Protein AF-A0A814R4M8-F1 (afdb_monomer)

Structure (mmCIF, N/CA/C/O backbone):
data_AF-A0A814R4M8-F1
#
_entry.id   AF-A0A814R4M8-F1
#
loop_
_atom_site.group_PDB
_atom_site.id
_atom_site.type_symbol
_atom_site.label_atom_id
_atom_site.label_alt_id
_atom_site.label_comp_id
_atom_site.label_asym_id
_atom_site.label_entity_id
_atom_site.label_seq_id
_atom_site.pdbx_PDB_ins_code
_atom_site.Cartn_x
_atom_site.Cartn_y
_atom_site.Cartn_z
_atom_site.occupancy
_atom_site.B_iso_or_equiv
_atom_site.auth_seq_id
_atom_site.auth_comp_id
_atom_site.auth_asym_id
_atom_site.auth_atom_id
_atom_site.pdbx_PDB_model_num
ATOM 1 N N . MET A 1 1 ? -18.278 -0.819 24.560 1.00 49.69 1 MET A N 1
ATOM 2 C CA . MET A 1 1 ? -16.876 -0.600 24.983 1.00 49.69 1 MET A CA 1
ATOM 3 C C . MET A 1 1 ? -16.336 0.540 24.141 1.00 49.69 1 MET A C 1
ATOM 5 O O . MET A 1 1 ? -16.714 0.613 22.979 1.00 49.69 1 MET A O 1
ATOM 9 N N . SER A 1 2 ? -15.593 1.473 24.733 1.00 59.78 2 SER A N 1
ATOM 10 C CA . SER A 1 2 ? -15.201 2.720 24.061 1.00 59.78 2 SER A CA 1
ATOM 11 C C . SER A 1 2 ? -14.031 2.496 23.098 1.00 59.78 2 SER A C 1
ATOM 13 O O . SER A 1 2 ? -13.205 1.615 23.324 1.00 59.78 2 SER A O 1
ATOM 15 N N . ASN A 1 3 ? -13.910 3.314 22.051 1.00 65.69 3 ASN A N 1
ATOM 16 C CA . ASN A 1 3 ? -12.783 3.220 21.109 1.00 65.69 3 ASN A CA 1
ATOM 17 C C . ASN A 1 3 ? -11.445 3.646 21.743 1.00 65.69 3 ASN A C 1
ATOM 19 O O . ASN A 1 3 ? -10.381 3.421 21.164 1.00 65.69 3 ASN A O 1
ATOM 23 N N . ASN A 1 4 ? -11.484 4.227 22.949 1.00 64.25 4 ASN A N 1
ATOM 24 C CA . ASN A 1 4 ? -10.302 4.657 23.694 1.00 64.25 4 ASN A CA 1
ATOM 25 C C . ASN A 1 4 ? -9.419 3.486 24.149 1.00 64.25 4 ASN A C 1
ATOM 27 O O . ASN A 1 4 ? -8.240 3.704 24.407 1.00 64.25 4 ASN A O 1
ATOM 31 N N . ASP A 1 5 ? -9.937 2.254 24.157 1.00 75.94 5 ASP A N 1
ATOM 32 C CA . ASP A 1 5 ? -9.200 1.070 24.619 1.00 75.94 5 ASP A CA 1
ATOM 33 C C . ASP A 1 5 ? -8.280 0.449 23.543 1.00 75.94 5 ASP A C 1
ATOM 35 O O . ASP A 1 5 ? -7.563 -0.515 23.812 1.00 75.94 5 ASP A O 1
ATOM 39 N N . ILE A 1 6 ? -8.284 0.969 22.307 1.00 84.75 6 ILE A N 1
ATOM 40 C CA . ILE A 1 6 ? -7.413 0.482 21.223 1.00 84.75 6 ILE A CA 1
ATOM 41 C C . ILE A 1 6 ? -6.055 1.179 21.297 1.00 84.75 6 ILE A C 1
ATOM 43 O O . ILE A 1 6 ? -5.971 2.392 21.084 1.00 84.75 6 ILE A O 1
ATOM 47 N N . SER A 1 7 ? -4.989 0.412 21.519 1.00 91.62 7 SER A N 1
ATOM 48 C CA . SER A 1 7 ? -3.613 0.901 21.393 1.00 91.62 7 SER A CA 1
ATOM 49 C C . SER A 1 7 ? -3.109 0.742 19.959 1.00 91.62 7 SER A C 1
ATOM 51 O O . SER A 1 7 ? -3.266 -0.325 19.366 1.00 91.62 7 SER A O 1
ATOM 53 N N . ALA A 1 8 ? -2.445 1.773 19.427 1.00 92.50 8 ALA A N 1
ATOM 54 C CA . ALA A 1 8 ? -1.818 1.733 18.105 1.00 92.50 8 ALA A CA 1
ATOM 55 C C . ALA A 1 8 ? -0.804 0.582 17.978 1.00 92.50 8 ALA A C 1
ATOM 57 O O . ALA A 1 8 ? -0.726 -0.069 16.943 1.00 92.50 8 ALA A O 1
ATOM 58 N N . THR A 1 9 ? -0.065 0.290 19.050 1.00 94.50 9 THR A N 1
ATOM 59 C CA . THR A 1 9 ? 1.002 -0.720 19.046 1.00 94.50 9 THR A CA 1
ATOM 60 C C . THR A 1 9 ? 0.490 -2.160 19.086 1.00 94.50 9 THR A C 1
ATOM 62 O O . THR A 1 9 ? 1.203 -3.064 18.657 1.00 94.50 9 THR A O 1
ATOM 65 N N . THR A 1 10 ? -0.735 -2.400 19.574 1.00 95.38 10 THR A N 1
ATOM 66 C CA . THR A 1 10 ? -1.314 -3.754 19.688 1.00 95.38 10 THR A CA 1
ATOM 67 C C . THR A 1 10 ? -2.404 -4.046 18.660 1.00 95.38 10 THR A C 1
ATOM 69 O O . THR A 1 10 ? -2.687 -5.221 18.410 1.00 95.38 10 THR A O 1
ATOM 72 N N . LEU A 1 11 ? -2.992 -3.013 18.047 1.00 96.75 11 LEU A N 1
ATOM 73 C CA . LEU A 1 11 ? -3.946 -3.141 16.945 1.00 96.75 11 LEU A CA 1
ATOM 74 C C . LEU A 1 11 ? -3.328 -4.002 15.829 1.00 96.75 11 LEU A C 1
ATOM 76 O O . LEU A 1 11 ? -2.254 -3.649 15.344 1.00 96.75 11 LEU A O 1
ATOM 80 N N . PRO A 1 12 ? -3.947 -5.124 15.419 1.00 97.88 12 PRO A N 1
ATOM 81 C CA . PRO A 1 12 ? -3.470 -5.868 14.262 1.00 97.88 12 PRO A CA 1
ATOM 82 C C . PRO A 1 12 ? -3.578 -4.992 13.014 1.00 97.88 12 PRO A C 1
ATOM 84 O O . PRO A 1 12 ? -4.628 -4.410 12.751 1.00 97.88 12 PRO A O 1
ATOM 87 N N . ILE A 1 13 ? -2.492 -4.901 12.249 1.00 98.69 13 ILE A N 1
ATOM 88 C CA . ILE A 1 13 ? -2.412 -4.067 11.047 1.00 98.69 13 ILE A CA 1
ATOM 89 C C . ILE A 1 13 ? -2.089 -4.941 9.840 1.00 98.69 13 ILE A C 1
ATOM 91 O O . ILE A 1 13 ? -1.132 -5.721 9.852 1.00 98.69 13 ILE A O 1
ATOM 95 N N . VAL A 1 14 ? -2.872 -4.772 8.777 1.00 98.81 14 VAL A N 1
ATOM 96 C CA . VAL A 1 14 ? -2.455 -5.112 7.422 1.00 98.81 14 VAL A CA 1
ATOM 97 C C . VAL A 1 14 ? -2.063 -3.826 6.719 1.00 98.81 14 VAL A C 1
ATOM 99 O O . VAL A 1 14 ? -2.922 -3.016 6.379 1.00 98.81 14 VAL A O 1
ATOM 102 N N . ASP A 1 15 ? -0.770 -3.643 6.472 1.00 98.81 15 ASP A N 1
ATOM 103 C CA . ASP A 1 15 ? -0.320 -2.522 5.654 1.00 98.81 15 ASP A CA 1
ATOM 104 C C . ASP A 1 15 ? -0.647 -2.808 4.186 1.00 98.81 15 ASP A C 1
ATOM 106 O O . ASP A 1 15 ? 0.018 -3.612 3.523 1.00 98.81 15 ASP A O 1
ATOM 110 N N . ALA A 1 16 ? -1.712 -2.181 3.685 1.00 98.81 16 ALA A N 1
ATOM 111 C CA . ALA A 1 16 ? -2.228 -2.460 2.356 1.00 98.81 16 ALA A CA 1
ATOM 112 C C . ALA A 1 16 ? -1.368 -1.863 1.231 1.00 98.81 16 ALA A C 1
ATOM 114 O O . ALA A 1 16 ? -1.703 -2.066 0.059 1.00 98.81 16 ALA A O 1
ATOM 115 N N . HIS A 1 17 ? -0.291 -1.127 1.531 1.00 98.88 17 HIS A N 1
ATOM 116 C CA . HIS A 1 17 ? 0.619 -0.612 0.509 1.00 98.88 17 HIS A CA 1
ATOM 117 C C . HIS A 1 17 ? 1.978 -0.230 1.086 1.00 98.88 17 HIS A C 1
ATOM 119 O O . HIS A 1 17 ? 2.114 0.785 1.762 1.00 98.88 17 HIS A O 1
ATOM 125 N N . HIS A 1 18 ? 3.005 -0.954 0.668 1.00 98.81 18 HIS A N 1
ATOM 126 C CA . HIS A 1 18 ? 4.396 -0.519 0.753 1.00 98.81 18 HIS A CA 1
ATOM 127 C C . HIS A 1 18 ? 5.153 -0.946 -0.508 1.00 98.81 18 HIS A C 1
ATOM 129 O O . HIS A 1 18 ? 4.626 -1.652 -1.372 1.00 98.81 18 HIS A O 1
ATOM 135 N N . HIS A 1 19 ? 6.391 -0.496 -0.612 1.00 98.50 19 HIS A N 1
ATOM 136 C CA . HIS A 1 19 ? 7.323 -0.782 -1.681 1.00 98.50 19 HIS A CA 1
ATOM 137 C C . HIS A 1 19 ? 8.577 -1.418 -1.088 1.00 98.50 19 HIS A C 1
ATOM 139 O O . HIS A 1 19 ? 9.043 -1.029 -0.024 1.00 98.50 19 HIS A O 1
ATOM 145 N N . LEU A 1 20 ? 9.134 -2.379 -1.814 1.00 98.50 20 LEU A N 1
ATOM 146 C CA . LEU A 1 20 ? 10.443 -2.968 -1.564 1.00 98.50 20 LEU A CA 1
ATOM 147 C C . LEU A 1 20 ? 11.209 -2.894 -2.881 1.00 98.50 20 LEU A C 1
ATOM 149 O O . LEU A 1 20 ? 10.604 -3.028 -3.946 1.00 98.50 20 LEU A O 1
ATOM 153 N N . TRP A 1 21 ? 12.516 -2.698 -2.820 1.00 98.25 21 TRP A N 1
ATOM 154 C CA . TRP A 1 21 ? 13.366 -2.696 -4.006 1.00 98.25 21 TRP A CA 1
ATOM 155 C C . TRP A 1 21 ? 14.792 -3.065 -3.634 1.00 98.25 21 TRP A C 1
ATOM 157 O O . TRP A 1 21 ? 15.252 -2.810 -2.520 1.00 98.25 21 TRP A O 1
ATOM 167 N N . ASP A 1 22 ? 15.511 -3.619 -4.601 1.00 97.75 22 ASP A N 1
ATOM 168 C CA . ASP A 1 22 ? 16.898 -4.027 -4.440 1.00 97.75 22 ASP A CA 1
ATOM 169 C C . ASP A 1 22 ? 17.807 -3.328 -5.442 1.00 97.75 22 ASP A C 1
ATOM 171 O O . ASP A 1 22 ? 17.836 -3.682 -6.615 1.00 97.75 22 ASP A O 1
ATOM 175 N N . LEU A 1 23 ? 18.558 -2.346 -4.947 1.00 96.69 23 LEU A N 1
ATOM 176 C CA . LEU A 1 23 ? 19.576 -1.606 -5.692 1.00 96.69 23 LEU A CA 1
ATOM 177 C C . LEU A 1 23 ? 20.986 -2.174 -5.478 1.00 96.69 23 LEU A C 1
ATOM 179 O O . LEU A 1 23 ? 21.949 -1.635 -6.016 1.00 96.69 23 LEU A O 1
ATOM 183 N N . SER A 1 24 ? 21.124 -3.233 -4.674 1.00 96.31 24 SER A N 1
ATOM 184 C CA . SER A 1 24 ? 22.402 -3.909 -4.446 1.00 96.31 24 SER A CA 1
ATOM 185 C C . SER A 1 24 ? 22.722 -4.913 -5.553 1.00 96.31 24 SER A C 1
ATOM 187 O O . SER A 1 24 ? 23.895 -5.155 -5.838 1.00 96.31 24 SER A O 1
ATOM 189 N N . ASN A 1 25 ? 21.695 -5.456 -6.215 1.00 96.00 25 ASN A N 1
ATOM 190 C CA . ASN A 1 25 ? 21.854 -6.278 -7.406 1.00 96.00 25 ASN A CA 1
ATOM 191 C C . ASN A 1 25 ? 22.035 -5.387 -8.653 1.00 96.00 25 ASN A C 1
ATOM 193 O O . ASN A 1 25 ? 21.107 -4.667 -9.021 1.00 96.00 25 ASN A O 1
ATOM 197 N N . PRO A 1 26 ? 23.185 -5.451 -9.352 1.00 92.56 26 PRO A N 1
ATOM 198 C CA . PRO A 1 26 ? 23.448 -4.608 -10.519 1.00 92.56 26 PRO A CA 1
ATOM 199 C C . PRO A 1 26 ? 22.549 -4.908 -11.727 1.00 92.56 26 PRO A C 1
ATOM 201 O O . PRO A 1 26 ? 22.459 -4.069 -12.620 1.00 92.56 26 PRO A O 1
ATOM 204 N N . ASN A 1 27 ? 21.892 -6.073 -11.763 1.00 92.69 27 ASN A N 1
ATOM 205 C CA . ASN A 1 27 ? 20.940 -6.435 -12.818 1.00 92.69 27 ASN A CA 1
ATOM 206 C C . ASN A 1 27 ? 19.533 -5.886 -12.549 1.00 92.69 27 ASN A C 1
ATOM 208 O O . ASN A 1 27 ? 18.671 -5.927 -13.421 1.00 92.69 27 ASN A O 1
ATOM 212 N N . HIS A 1 28 ? 19.270 -5.400 -11.334 1.00 95.44 28 HIS A N 1
ATOM 213 C CA . HIS A 1 28 ? 17.983 -4.820 -11.006 1.00 95.44 28 HIS A CA 1
ATOM 214 C C . HIS A 1 28 ? 17.941 -3.353 -11.418 1.00 95.44 28 HIS A C 1
ATOM 216 O O . HIS A 1 28 ? 18.748 -2.525 -10.989 1.00 95.44 28 HIS A O 1
ATOM 222 N N . HIS A 1 29 ? 16.943 -3.019 -12.229 1.00 92.44 29 HIS A N 1
ATOM 223 C CA . HIS A 1 29 ? 16.774 -1.684 -12.771 1.00 92.44 29 HIS A CA 1
ATOM 224 C C . HIS A 1 29 ? 15.387 -1.161 -12.435 1.00 92.44 29 HIS A C 1
ATOM 226 O O . HIS A 1 29 ? 14.376 -1.770 -12.757 1.00 92.44 29 HIS A O 1
ATOM 232 N N . TYR A 1 30 ? 15.338 0.007 -11.808 1.00 92.62 30 TYR A N 1
ATOM 233 C CA . TYR A 1 30 ? 14.096 0.690 -11.476 1.00 92.62 30 TYR A CA 1
ATOM 234 C C . TYR A 1 30 ? 14.134 2.053 -12.143 1.00 92.62 30 TYR A C 1
ATOM 236 O O . TYR A 1 30 ? 15.081 2.821 -11.955 1.00 92.62 30 TYR A O 1
ATOM 244 N N . THR A 1 31 ? 13.101 2.370 -12.916 1.00 88.62 31 THR A N 1
ATOM 245 C CA . THR A 1 31 ? 13.021 3.634 -13.664 1.00 88.62 31 THR A CA 1
ATOM 246 C C . THR A 1 31 ? 13.106 4.845 -12.728 1.00 88.62 31 THR A C 1
ATOM 248 O O . THR A 1 31 ? 13.806 5.816 -13.019 1.00 88.62 31 THR A O 1
ATOM 251 N N . PHE A 1 32 ? 12.510 4.731 -11.537 1.00 86.75 32 PHE A N 1
ATOM 252 C CA . PHE A 1 32 ? 12.574 5.743 -10.487 1.00 86.75 32 PHE A CA 1
ATOM 253 C C . PHE A 1 32 ? 13.988 5.991 -9.944 1.00 86.75 32 PHE A C 1
ATOM 255 O O . PHE A 1 32 ? 14.209 7.047 -9.367 1.00 86.75 32 PHE A O 1
ATOM 262 N N . PHE A 1 33 ? 14.953 5.082 -10.139 1.00 90.06 33 PHE A N 1
ATOM 263 C CA . PHE A 1 33 ? 16.331 5.188 -9.634 1.00 90.06 33 PHE A CA 1
ATOM 264 C C . PHE A 1 33 ? 17.393 5.402 -10.717 1.00 90.06 33 PHE A C 1
ATOM 266 O O . PHE A 1 33 ? 18.579 5.481 -10.392 1.00 90.06 33 PHE A O 1
ATOM 273 N N . ARG A 1 34 ? 16.996 5.570 -11.985 1.00 87.06 34 ARG A N 1
ATOM 274 C CA . ARG A 1 34 ? 17.951 5.816 -13.070 1.00 87.06 34 ARG A CA 1
ATOM 275 C C . ARG A 1 34 ? 18.749 7.122 -12.866 1.00 87.06 34 ARG A C 1
ATOM 277 O O . ARG A 1 34 ? 18.250 8.050 -12.210 1.00 87.06 34 ARG A O 1
ATOM 284 N N . PRO A 1 35 ? 19.989 7.202 -13.397 1.00 86.06 35 PRO A N 1
ATOM 285 C CA . PRO A 1 35 ? 20.843 8.385 -13.258 1.00 86.06 35 PRO A CA 1
ATOM 286 C C . PRO A 1 35 ? 20.271 9.659 -13.893 1.00 86.06 35 PRO A C 1
ATOM 288 O O . PRO A 1 35 ? 20.564 10.749 -13.417 1.00 86.06 35 PRO A O 1
ATOM 291 N N . ASP A 1 36 ? 19.478 9.521 -14.955 1.00 84.38 36 ASP A N 1
ATOM 292 C CA . ASP A 1 36 ? 18.845 10.610 -15.707 1.00 84.38 36 ASP A CA 1
ATOM 293 C C . ASP A 1 36 ? 17.515 11.086 -15.101 1.00 84.38 36 ASP A C 1
ATOM 295 O O . ASP A 1 36 ? 17.014 12.150 -15.463 1.00 84.38 36 ASP A O 1
ATOM 299 N N . THR A 1 37 ? 16.958 10.349 -14.138 1.00 81.88 37 THR A N 1
ATOM 300 C CA . THR A 1 37 ? 15.780 10.786 -13.381 1.00 81.88 37 THR A CA 1
ATOM 301 C C . THR 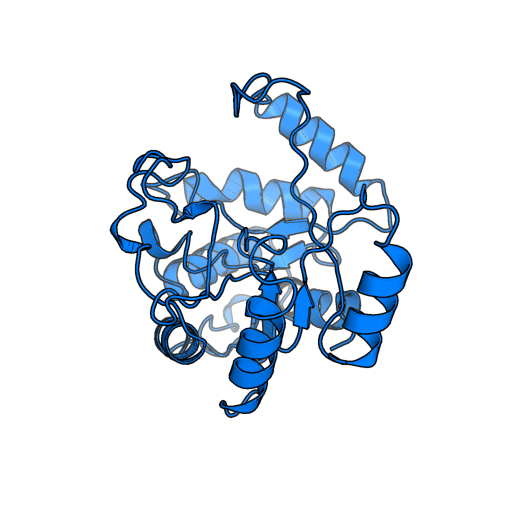A 1 37 ? 16.164 11.964 -12.459 1.00 81.88 37 THR A C 1
ATOM 303 O O . THR A 1 37 ? 17.168 11.874 -11.749 1.00 81.88 37 THR A O 1
ATOM 306 N N . PRO A 1 38 ? 15.405 13.073 -12.399 1.00 86.00 38 PRO A N 1
ATOM 307 C CA . PRO A 1 38 ? 15.678 14.168 -11.459 1.00 86.00 38 PRO A CA 1
ATOM 308 C C . PRO A 1 38 ? 15.623 13.719 -9.995 1.00 86.00 38 PRO A C 1
ATOM 310 O O . PRO A 1 38 ? 14.840 12.838 -9.653 1.00 86.00 38 PRO A O 1
ATOM 313 N N . ASP A 1 39 ? 16.447 14.305 -9.122 1.00 87.31 39 ASP A N 1
ATOM 314 C CA . ASP A 1 39 ? 16.451 13.971 -7.685 1.00 87.31 39 ASP A CA 1
ATOM 315 C C . ASP A 1 39 ? 15.242 14.521 -6.929 1.00 87.31 39 ASP A C 1
ATOM 317 O O . ASP A 1 39 ? 14.766 13.884 -5.993 1.00 87.31 39 ASP A O 1
ATOM 321 N N . GLU A 1 40 ? 14.710 15.652 -7.376 1.00 87.94 40 GLU A N 1
ATOM 322 C CA . GLU A 1 40 ? 13.465 16.205 -6.857 1.00 87.94 40 GLU A CA 1
ATOM 323 C C . GLU A 1 40 ? 12.262 15.523 -7.514 1.00 87.94 40 GLU A C 1
ATOM 325 O O . GLU A 1 40 ? 12.164 15.438 -8.741 1.00 87.94 40 GLU A O 1
ATOM 330 N N . PHE A 1 41 ? 11.325 15.061 -6.689 1.00 85.88 41 PHE A N 1
ATOM 331 C CA . PHE A 1 41 ? 10.033 14.532 -7.121 1.00 85.88 41 PHE A CA 1
ATOM 332 C C . PHE A 1 41 ? 8.929 14.984 -6.159 1.00 85.88 41 PHE A C 1
ATOM 334 O O . PHE A 1 41 ? 9.114 15.880 -5.340 1.00 85.88 41 PHE A O 1
ATOM 341 N N . ILE A 1 42 ? 7.748 14.377 -6.253 1.00 82.50 42 ILE A N 1
ATOM 342 C CA . ILE A 1 42 ? 6.575 14.781 -5.473 1.00 82.50 42 ILE A CA 1
ATOM 343 C C . ILE A 1 42 ? 6.788 14.739 -3.950 1.00 82.50 42 ILE A C 1
ATOM 345 O O . ILE A 1 42 ? 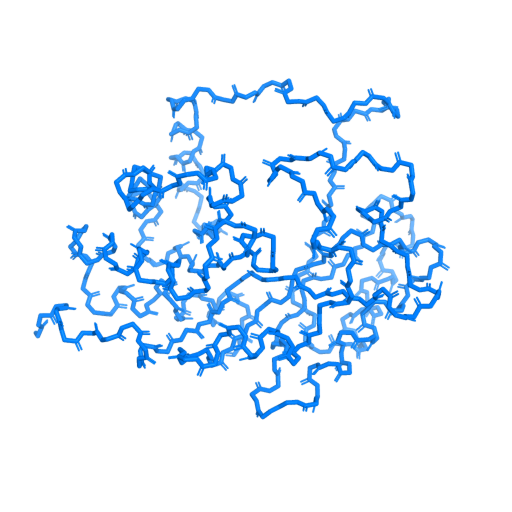6.222 15.560 -3.232 1.00 82.50 42 ILE A O 1
ATOM 349 N N . ALA A 1 43 ? 7.658 13.844 -3.466 1.00 85.06 43 ALA A N 1
ATOM 350 C CA . ALA A 1 43 ? 8.049 13.762 -2.059 1.00 85.06 43 ALA A CA 1
ATOM 351 C C . ALA A 1 43 ? 9.299 14.583 -1.699 1.00 85.06 43 ALA A C 1
ATOM 353 O O . ALA A 1 43 ? 9.854 14.384 -0.622 1.00 85.06 43 ALA A O 1
ATOM 354 N N . GLY A 1 44 ? 9.762 15.485 -2.565 1.00 89.62 44 GLY A N 1
ATOM 355 C CA . GLY A 1 44 ? 11.009 16.233 -2.373 1.00 89.62 44 GLY A CA 1
ATOM 356 C C . GLY A 1 44 ? 12.237 15.445 -2.829 1.00 89.62 44 GLY A C 1
ATOM 357 O O . GLY A 1 44 ? 12.189 14.765 -3.851 1.00 89.62 44 GLY A O 1
ATOM 358 N N . ASP A 1 45 ? 13.336 15.522 -2.078 1.00 91.62 45 ASP A N 1
ATOM 359 C CA . ASP A 1 45 ? 14.612 14.890 -2.430 1.00 91.62 45 ASP A CA 1
ATOM 360 C C . ASP A 1 45 ? 14.564 13.356 -2.303 1.00 91.62 45 ASP A C 1
ATOM 362 O O . ASP A 1 45 ? 14.442 12.804 -1.207 1.00 91.62 45 ASP A O 1
ATOM 366 N N . ARG A 1 46 ? 14.727 12.642 -3.424 1.00 91.56 46 ARG A N 1
ATOM 367 C CA . ARG A 1 46 ? 14.722 11.169 -3.463 1.00 91.56 46 ARG A CA 1
ATOM 368 C C . ARG A 1 46 ? 16.050 10.520 -3.086 1.00 91.56 46 ARG A C 1
ATOM 370 O O . ARG A 1 46 ? 16.095 9.296 -2.974 1.00 91.56 46 ARG A O 1
ATOM 377 N N . ARG A 1 47 ? 17.152 11.264 -2.928 1.00 94.44 47 ARG A N 1
ATOM 378 C CA . ARG A 1 47 ? 18.481 10.680 -2.644 1.00 94.44 47 ARG A CA 1
ATOM 379 C C . ARG A 1 47 ? 18.500 9.733 -1.434 1.00 94.44 47 ARG A C 1
ATOM 381 O O . ARG A 1 47 ? 19.151 8.696 -1.555 1.00 94.44 47 ARG A O 1
ATOM 388 N N . PRO A 1 48 ? 17.768 9.982 -0.328 1.00 95.94 48 PRO A N 1
ATOM 389 C CA . PRO A 1 48 ? 17.694 9.034 0.788 1.00 95.94 48 PRO A CA 1
ATOM 390 C C . PRO A 1 48 ? 17.061 7.679 0.432 1.00 95.94 48 PRO A C 1
ATOM 392 O O . PRO A 1 48 ? 17.281 6.709 1.149 1.00 95.94 48 PRO A O 1
ATOM 395 N N . LEU A 1 49 ? 16.298 7.599 -0.666 1.00 96.00 49 LEU A N 1
ATOM 396 C CA . LEU A 1 49 ? 15.687 6.364 -1.167 1.00 96.00 49 LEU A CA 1
ATOM 397 C C . LEU A 1 49 ? 16.613 5.569 -2.102 1.00 96.00 49 LEU A C 1
ATOM 399 O O . LEU A 1 49 ? 16.277 4.444 -2.463 1.00 96.00 49 LEU A O 1
ATOM 403 N N . LYS A 1 50 ? 17.767 6.122 -2.512 1.00 95.00 50 LYS A N 1
ATOM 404 C CA . LYS A 1 50 ? 18.717 5.493 -3.453 1.00 95.00 50 LYS A CA 1
ATOM 405 C C . LYS A 1 50 ? 19.585 4.408 -2.796 1.00 95.00 50 LYS A C 1
ATOM 407 O O . LYS A 1 50 ? 20.797 4.353 -2.990 1.00 95.00 50 LYS A O 1
ATOM 412 N N . SER A 1 51 ? 18.964 3.535 -2.018 1.00 96.25 51 SER A N 1
ATOM 413 C CA . SER A 1 51 ? 19.557 2.324 -1.450 1.00 96.25 51 SER A CA 1
ATOM 414 C C . SER A 1 51 ? 18.523 1.199 -1.449 1.00 96.25 51 SER A C 1
ATOM 416 O O . SER A 1 51 ? 17.330 1.464 -1.556 1.00 96.25 51 SER A O 1
ATOM 418 N N . THR A 1 52 ? 18.959 -0.061 -1.357 1.00 98.25 52 THR A N 1
ATOM 419 C CA . THR A 1 52 ? 18.039 -1.197 -1.171 1.00 98.25 52 THR A CA 1
ATOM 420 C C . THR A 1 52 ? 17.137 -0.957 0.037 1.00 98.25 52 THR A C 1
ATOM 422 O O . THR A 1 52 ? 17.622 -0.596 1.108 1.00 98.25 52 THR A O 1
ATOM 425 N N . TYR A 1 53 ? 15.840 -1.204 -0.141 1.00 98.50 53 TYR A N 1
ATOM 426 C CA . TYR A 1 53 ? 14.870 -1.279 0.942 1.00 98.50 53 TYR A CA 1
ATOM 427 C C . TYR A 1 53 ? 14.243 -2.674 0.938 1.00 98.50 53 TYR A C 1
ATOM 429 O O . TYR A 1 53 ? 13.353 -2.986 0.142 1.00 98.50 53 TYR A O 1
ATOM 437 N N . SER A 1 54 ? 14.792 -3.538 1.791 1.00 98.12 54 SER A N 1
ATOM 438 C CA . SER A 1 54 ? 14.441 -4.956 1.904 1.00 98.12 54 SER A CA 1
ATOM 439 C C . SER A 1 54 ? 13.259 -5.185 2.844 1.00 98.12 54 SER A C 1
ATOM 441 O O . SER A 1 54 ? 12.827 -4.281 3.567 1.00 98.12 54 SER A O 1
ATOM 443 N N . ILE A 1 55 ? 12.759 -6.425 2.915 1.00 98.25 55 ILE A N 1
ATOM 444 C CA . ILE A 1 55 ? 11.744 -6.738 3.927 1.00 98.25 55 ILE A CA 1
ATOM 445 C C . ILE A 1 55 ? 12.291 -6.603 5.354 1.00 98.25 55 ILE A C 1
ATOM 447 O O . ILE A 1 55 ? 11.539 -6.283 6.272 1.00 98.25 55 ILE A O 1
ATOM 451 N N . GLN A 1 56 ? 13.593 -6.810 5.567 1.00 97.81 56 GLN A N 1
ATOM 452 C CA . GLN A 1 56 ? 14.212 -6.621 6.878 1.00 97.81 56 GLN A CA 1
ATOM 453 C C . GLN A 1 56 ? 14.211 -5.145 7.293 1.00 97.81 56 GLN A C 1
ATOM 455 O O . GLN A 1 56 ? 13.959 -4.853 8.463 1.00 97.81 56 GLN A O 1
ATOM 460 N N . ASP A 1 57 ? 14.428 -4.224 6.351 1.00 98.31 57 ASP A N 1
ATOM 461 C CA . ASP A 1 57 ? 14.337 -2.783 6.609 1.00 98.31 57 ASP A CA 1
ATOM 462 C C . ASP A 1 57 ? 12.903 -2.372 6.945 1.00 98.31 57 ASP A C 1
ATOM 464 O O . ASP A 1 57 ? 12.679 -1.661 7.926 1.00 98.31 57 ASP A O 1
ATOM 468 N N . TYR A 1 58 ? 11.928 -2.901 6.200 1.00 98.56 58 TYR A N 1
ATOM 469 C CA . TYR A 1 58 ? 10.511 -2.712 6.497 1.00 98.56 58 TYR A CA 1
ATOM 470 C C . TYR A 1 58 ? 10.149 -3.218 7.899 1.00 98.56 58 TYR A C 1
ATOM 472 O O . TYR A 1 58 ? 9.632 -2.461 8.714 1.00 98.56 58 TYR A O 1
ATOM 480 N N . ILE A 1 59 ? 10.504 -4.463 8.238 1.00 98.00 59 ILE A N 1
ATOM 481 C CA . ILE A 1 59 ? 10.246 -5.042 9.569 1.00 98.00 59 ILE A CA 1
ATOM 482 C C . ILE A 1 59 ? 10.903 -4.212 10.677 1.00 98.00 59 ILE A C 1
ATOM 484 O O . ILE A 1 59 ? 10.326 -4.059 11.753 1.00 98.00 59 ILE A O 1
ATOM 488 N N . LYS A 1 60 ? 12.101 -3.672 10.434 1.00 97.81 60 LYS A N 1
ATOM 489 C CA . LYS A 1 60 ? 12.783 -2.790 11.383 1.00 97.81 60 LYS A CA 1
ATOM 490 C C . LYS A 1 60 ? 12.007 -1.489 11.594 1.00 97.81 60 LYS A C 1
ATOM 492 O O . LYS A 1 60 ? 11.836 -1.082 12.741 1.00 97.81 60 LYS A O 1
ATOM 497 N N . ASP A 1 61 ? 11.531 -0.859 10.524 1.00 98.25 61 ASP A N 1
ATOM 498 C CA . ASP A 1 61 ? 10.771 0.394 10.601 1.00 98.25 61 ASP A CA 1
ATOM 499 C C . ASP A 1 61 ? 9.385 0.206 11.240 1.00 98.25 61 ASP A C 1
ATOM 501 O O . ASP A 1 61 ? 8.890 1.110 11.916 1.00 98.25 61 ASP A O 1
ATOM 505 N N . THR A 1 62 ? 8.763 -0.966 11.067 1.00 97.81 62 THR A N 1
ATOM 506 C CA . THR A 1 62 ? 7.424 -1.261 11.602 1.00 97.81 62 THR A CA 1
ATOM 507 C C . THR A 1 62 ? 7.431 -2.008 12.935 1.00 97.81 62 THR A C 1
ATOM 509 O O . THR A 1 62 ? 6.369 -2.199 13.521 1.00 97.81 62 THR A O 1
ATOM 512 N N . GLY A 1 63 ? 8.590 -2.461 13.424 1.00 94.62 63 GLY A N 1
ATOM 513 C CA . GLY A 1 63 ? 8.707 -3.483 14.477 1.00 94.62 63 GLY A CA 1
ATOM 514 C C . GLY A 1 63 ? 8.093 -3.134 15.838 1.00 94.62 63 GLY A C 1
ATOM 515 O O . GLY A 1 63 ? 7.845 -4.033 16.639 1.00 94.62 63 GLY A O 1
ATOM 516 N N . SER A 1 64 ? 7.812 -1.854 16.094 1.00 96.31 64 SER A N 1
ATOM 517 C CA . SER A 1 64 ? 7.108 -1.385 17.299 1.00 96.31 64 SER A CA 1
ATOM 518 C C . SER A 1 64 ? 5.578 -1.510 17.218 1.00 96.31 64 SER A C 1
ATOM 520 O O . SER A 1 64 ? 4.894 -1.248 18.207 1.00 96.31 64 SER A O 1
ATOM 522 N N . TYR A 1 65 ? 5.035 -1.892 16.058 1.00 97.62 65 TYR A N 1
ATOM 523 C CA . TYR A 1 65 ? 3.602 -2.011 15.788 1.00 97.62 65 TYR A CA 1
ATOM 524 C C . TYR A 1 65 ? 3.263 -3.424 15.307 1.00 97.62 65 TYR A C 1
ATOM 526 O O . TYR A 1 65 ? 4.075 -4.115 14.690 1.00 97.62 65 TYR A O 1
ATOM 534 N N . ASN A 1 66 ? 2.036 -3.865 15.578 1.00 97.50 66 ASN A N 1
ATOM 535 C CA . ASN A 1 66 ? 1.576 -5.220 15.283 1.00 97.50 66 ASN A CA 1
ATOM 536 C C . ASN A 1 66 ? 1.172 -5.399 13.802 1.00 97.50 66 ASN A C 1
ATOM 538 O O . ASN A 1 66 ? 0.012 -5.663 13.477 1.00 97.50 66 ASN A O 1
ATOM 542 N N . VAL A 1 67 ? 2.138 -5.250 12.888 1.00 98.25 67 VAL A N 1
ATOM 543 C CA . VAL A 1 67 ? 1.954 -5.544 11.458 1.00 98.25 67 VAL A CA 1
ATOM 544 C C . VAL A 1 67 ? 1.927 -7.058 11.249 1.00 98.25 67 VAL A C 1
ATOM 546 O O . VAL A 1 67 ? 2.954 -7.742 11.288 1.00 98.25 67 VAL A O 1
ATOM 549 N N . VAL A 1 68 ? 0.726 -7.593 11.034 1.00 97.94 68 VAL A N 1
ATOM 550 C CA . VAL A 1 68 ? 0.489 -9.037 10.890 1.00 97.94 68 VAL A CA 1
ATOM 551 C C . VAL A 1 68 ? 0.550 -9.496 9.439 1.00 97.94 68 VAL A C 1
ATOM 553 O O . VAL A 1 68 ? 0.945 -10.633 9.184 1.00 97.94 68 VAL A O 1
ATOM 556 N N . LYS A 1 69 ? 0.180 -8.624 8.493 1.00 98.56 69 LYS A N 1
ATOM 557 C CA . LYS A 1 69 ? 0.287 -8.874 7.051 1.00 98.56 69 LYS A CA 1
ATOM 558 C C . LYS A 1 69 ? 0.665 -7.594 6.309 1.00 98.56 69 LYS A C 1
ATOM 560 O O . LYS A 1 69 ? 0.481 -6.496 6.827 1.00 98.56 69 LYS A O 1
ATOM 565 N N . SER A 1 70 ? 1.162 -7.715 5.084 1.00 98.75 70 SER A N 1
ATOM 566 C CA . SER A 1 70 ? 1.446 -6.543 4.255 1.00 98.75 70 SER A CA 1
ATOM 567 C C . SER A 1 70 ? 1.345 -6.823 2.758 1.00 98.75 70 SER A C 1
ATOM 569 O O . SER A 1 70 ? 1.414 -7.972 2.306 1.00 98.75 70 SER A O 1
ATOM 571 N N . VAL A 1 71 ? 1.155 -5.753 1.992 1.00 98.88 71 VAL A N 1
ATOM 572 C CA . VAL A 1 71 ? 0.965 -5.776 0.542 1.00 98.88 71 VAL A CA 1
ATOM 573 C C . VAL A 1 71 ? 2.062 -4.945 -0.110 1.00 98.88 71 VAL A C 1
ATOM 575 O O . VAL A 1 71 ? 2.059 -3.717 -0.011 1.00 98.88 71 VAL A O 1
ATOM 578 N N . HIS A 1 72 ? 2.973 -5.617 -0.810 1.00 98.75 72 HIS A N 1
ATOM 579 C CA . HIS A 1 72 ? 3.913 -4.935 -1.688 1.00 98.75 72 HIS A CA 1
ATOM 580 C C . HIS A 1 72 ? 3.193 -4.512 -2.972 1.00 98.75 72 HIS A C 1
ATOM 582 O O . HIS A 1 72 ? 2.432 -5.292 -3.556 1.00 98.75 72 HIS A O 1
ATOM 588 N N . VAL A 1 73 ? 3.465 -3.296 -3.429 1.00 98.56 73 VAL A N 1
ATOM 589 C CA . VAL A 1 73 ? 3.013 -2.772 -4.717 1.00 98.56 73 VAL A CA 1
ATOM 590 C C . VAL A 1 73 ? 4.227 -2.469 -5.581 1.00 98.56 73 VAL A C 1
ATOM 592 O O . VAL A 1 73 ? 5.190 -1.903 -5.071 1.00 98.56 73 VAL A O 1
ATOM 595 N N . GLU A 1 74 ? 4.178 -2.840 -6.866 1.00 95.69 74 GLU A N 1
ATOM 596 C CA . GLU A 1 74 ? 5.305 -2.699 -7.800 1.00 95.69 74 GLU A CA 1
ATOM 597 C C . GLU A 1 74 ? 5.982 -1.322 -7.703 1.00 95.69 74 GLU A C 1
ATOM 599 O O . GLU A 1 74 ? 5.317 -0.317 -7.447 1.00 95.69 74 GLU A O 1
ATOM 604 N N . ALA A 1 75 ? 7.305 -1.277 -7.855 1.00 94.44 75 ALA A N 1
ATOM 605 C CA . ALA A 1 75 ? 8.131 -0.110 -7.537 1.00 94.44 75 ALA A CA 1
ATOM 606 C C . ALA A 1 75 ? 8.807 0.518 -8.773 1.00 94.44 75 ALA A C 1
ATOM 608 O O . ALA A 1 75 ? 9.929 1.011 -8.691 1.00 94.44 75 ALA A O 1
ATOM 609 N N . ALA A 1 76 ? 8.125 0.513 -9.920 1.00 91.56 76 ALA A N 1
ATOM 610 C CA . ALA A 1 76 ? 8.607 1.022 -11.202 1.00 91.56 76 ALA A CA 1
ATOM 611 C C . ALA A 1 76 ? 9.813 0.249 -11.768 1.00 91.56 76 ALA A C 1
ATOM 613 O O . ALA A 1 76 ? 10.728 0.848 -12.350 1.00 91.56 76 ALA A O 1
ATOM 614 N N . TYR A 1 77 ? 9.817 -1.073 -11.577 1.00 93.50 77 TYR A N 1
ATOM 615 C CA . TYR A 1 77 ? 10.859 -1.965 -12.083 1.00 93.50 77 TYR A CA 1
ATOM 616 C C . TYR A 1 77 ? 10.835 -2.065 -13.615 1.00 93.50 77 TYR A C 1
ATOM 618 O O . TYR A 1 77 ? 9.774 -2.095 -14.240 1.00 93.50 77 TYR A O 1
ATOM 626 N N . ASP A 1 78 ? 12.015 -2.107 -14.225 1.00 90.81 78 ASP A N 1
ATOM 627 C CA . ASP A 1 78 ? 12.196 -2.194 -15.670 1.00 90.81 78 ASP A CA 1
ATOM 628 C C . ASP A 1 78 ? 12.110 -3.646 -16.151 1.00 90.81 78 ASP A C 1
ATOM 630 O O . ASP A 1 78 ? 13.116 -4.326 -16.366 1.00 90.81 78 ASP A O 1
ATOM 634 N N . ILE A 1 79 ? 10.875 -4.105 -16.366 1.00 89.00 79 ILE A N 1
ATOM 635 C CA . ILE A 1 79 ? 10.596 -5.472 -16.826 1.00 89.00 79 ILE A CA 1
ATOM 636 C C . ILE A 1 79 ? 11.092 -5.764 -18.252 1.00 89.00 79 ILE A C 1
ATOM 638 O O . ILE A 1 79 ? 11.002 -6.904 -18.704 1.00 89.00 79 ILE A O 1
ATOM 642 N N . HIS A 1 80 ? 11.563 -4.760 -18.997 1.00 86.81 80 HIS A N 1
ATOM 643 C CA . HIS A 1 80 ? 12.135 -4.973 -20.326 1.00 86.81 80 HIS A CA 1
ATOM 644 C C . HIS A 1 80 ? 13.607 -5.376 -20.249 1.00 86.81 80 HIS A C 1
ATOM 646 O O . HIS A 1 80 ? 14.062 -6.165 -21.076 1.00 86.81 80 HIS A O 1
ATOM 652 N N . ALA A 1 81 ? 14.338 -4.845 -19.267 1.00 87.75 81 ALA A N 1
ATOM 653 C CA . ALA A 1 81 ? 15.725 -5.220 -19.018 1.00 87.75 81 ALA A CA 1
ATOM 654 C C . ALA A 1 81 ? 15.822 -6.590 -18.328 1.00 87.75 81 ALA A C 1
ATOM 656 O O . ALA A 1 81 ? 16.652 -7.414 -18.708 1.00 87.75 81 ALA A O 1
ATOM 657 N N . ASP A 1 82 ? 14.939 -6.843 -17.361 1.00 92.44 82 ASP A N 1
ATOM 658 C CA . ASP A 1 82 ? 14.825 -8.115 -16.652 1.00 92.44 82 ASP A CA 1
ATOM 659 C C . ASP A 1 82 ? 13.339 -8.405 -16.367 1.00 92.44 82 ASP A C 1
ATOM 661 O O . ASP A 1 82 ? 12.740 -7.774 -15.502 1.00 92.44 82 ASP A O 1
ATOM 665 N N . PRO A 1 83 ? 12.686 -9.334 -17.085 1.00 92.19 83 PRO A N 1
ATOM 666 C CA . PRO A 1 83 ? 11.247 -9.548 -16.933 1.00 92.19 83 PRO A CA 1
ATOM 667 C C . PRO A 1 83 ? 10.797 -10.128 -15.589 1.00 92.19 83 PRO A C 1
ATOM 669 O O . PRO A 1 83 ? 9.592 -10.066 -15.303 1.00 92.19 83 PRO A O 1
ATOM 672 N N . TRP A 1 84 ? 11.707 -10.733 -14.816 1.00 95.75 84 TRP A N 1
ATOM 673 C CA . TRP A 1 84 ? 11.364 -11.537 -13.637 1.00 95.75 84 TRP A CA 1
ATOM 674 C C . TRP A 1 84 ? 12.158 -11.191 -12.372 1.00 95.75 84 TRP A C 1
ATOM 676 O O . TRP A 1 84 ? 11.734 -11.606 -11.294 1.00 95.75 84 TRP A O 1
ATOM 686 N N . GLY A 1 85 ? 13.263 -10.448 -12.471 1.00 96.25 85 GLY A N 1
ATOM 687 C CA . GLY A 1 85 ? 14.173 -10.217 -11.348 1.00 96.25 85 GLY A CA 1
ATOM 688 C C . GLY A 1 85 ? 13.514 -9.623 -10.104 1.00 96.25 85 GLY A C 1
ATOM 689 O O . GLY A 1 85 ? 13.730 -10.129 -9.000 1.00 96.25 85 GLY A O 1
ATOM 690 N N . ASP A 1 86 ? 12.646 -8.615 -10.252 1.00 94.81 86 ASP A N 1
ATOM 691 C CA . ASP A 1 86 ? 11.946 -8.025 -9.106 1.00 94.81 86 ASP A CA 1
ATOM 692 C C . ASP A 1 86 ? 11.005 -9.017 -8.431 1.00 94.81 86 ASP A C 1
ATOM 694 O O . ASP A 1 86 ? 11.079 -9.206 -7.219 1.00 94.81 86 ASP A O 1
ATOM 698 N N . ILE A 1 87 ? 10.129 -9.673 -9.193 1.00 97.25 87 ILE A N 1
ATOM 699 C CA . ILE A 1 87 ? 9.115 -10.556 -8.628 1.00 97.25 87 ILE A CA 1
ATOM 700 C C . ILE A 1 87 ? 9.745 -11.807 -8.014 1.00 97.25 87 ILE A C 1
ATOM 702 O O . ILE A 1 87 ? 9.284 -12.259 -6.967 1.00 97.25 87 ILE A O 1
ATOM 706 N N . GLU A 1 88 ? 10.826 -12.329 -8.600 1.00 97.56 88 GLU A N 1
ATOM 707 C CA . GLU A 1 88 ? 11.602 -13.428 -8.023 1.00 97.56 88 GLU A CA 1
ATOM 708 C C . GLU A 1 88 ? 12.254 -13.000 -6.707 1.00 97.56 88 GLU A C 1
ATOM 710 O O . GLU A 1 88 ? 12.084 -13.680 -5.691 1.00 97.56 88 GLU A O 1
ATOM 715 N N . TRP A 1 89 ? 12.909 -11.837 -6.680 1.00 97.88 89 TRP A N 1
ATOM 716 C CA . TRP A 1 89 ? 13.497 -11.299 -5.458 1.00 97.88 89 TRP A CA 1
ATOM 717 C C . TRP A 1 89 ? 12.443 -11.055 -4.369 1.00 97.88 89 TRP A C 1
ATOM 719 O O . TRP A 1 89 ? 12.610 -11.518 -3.241 1.00 97.88 89 TRP A O 1
ATOM 729 N N . LEU A 1 90 ? 11.324 -10.405 -4.699 1.00 98.00 90 LEU A N 1
ATOM 730 C CA . LEU A 1 90 ? 10.207 -10.143 -3.784 1.00 98.00 90 LEU A CA 1
ATOM 731 C C . LEU A 1 90 ? 9.605 -11.435 -3.223 1.00 98.00 90 LEU A C 1
ATOM 733 O O . LEU A 1 90 ? 9.259 -11.505 -2.040 1.00 98.00 90 LEU A O 1
ATOM 737 N N . TYR A 1 91 ? 9.480 -12.466 -4.058 1.00 97.06 91 TYR A N 1
ATOM 738 C CA . TYR A 1 91 ? 8.962 -13.762 -3.638 1.00 97.06 91 TYR A CA 1
ATOM 739 C C . TYR A 1 91 ? 9.917 -14.473 -2.672 1.00 97.06 91 TYR A C 1
ATOM 741 O O . TYR A 1 91 ? 9.457 -15.115 -1.726 1.00 97.06 91 TYR A O 1
ATOM 749 N N . GLU A 1 92 ? 11.231 -14.310 -2.842 1.00 97.06 92 GLU A N 1
ATOM 750 C CA . GLU A 1 92 ? 12.215 -14.767 -1.857 1.00 97.06 92 GLU A CA 1
ATOM 751 C C . GLU A 1 92 ? 12.163 -13.943 -0.564 1.00 97.06 92 GLU A C 1
ATOM 753 O O . GLU A 1 92 ? 12.116 -14.527 0.521 1.00 97.06 92 GLU A O 1
ATOM 758 N N . GLN A 1 93 ? 12.053 -12.608 -0.635 1.00 96.75 93 GLN A N 1
ATOM 759 C CA . GLN A 1 93 ? 11.856 -11.762 0.555 1.00 96.75 93 GLN A CA 1
ATOM 760 C C . GLN A 1 93 ? 10.669 -12.267 1.398 1.00 96.75 93 GLN A C 1
ATOM 762 O O . GLN A 1 93 ? 10.798 -12.434 2.617 1.00 96.75 93 GLN A O 1
ATOM 767 N N . ALA A 1 94 ? 9.561 -12.630 0.740 1.00 95.69 94 ALA A N 1
ATOM 768 C CA . ALA A 1 94 ? 8.351 -13.155 1.371 1.00 95.69 94 ALA A CA 1
ATOM 769 C C . ALA A 1 94 ? 8.524 -14.480 2.134 1.00 95.69 94 ALA A C 1
ATOM 771 O O . ALA A 1 94 ? 7.669 -14.826 2.948 1.00 95.69 94 ALA A O 1
ATOM 772 N N . LYS A 1 95 ? 9.615 -15.221 1.913 1.00 92.75 95 LYS A N 1
ATOM 773 C CA . LYS A 1 95 ? 9.905 -16.499 2.590 1.00 92.75 95 LYS A CA 1
ATOM 774 C C . LYS A 1 95 ? 10.859 -16.356 3.776 1.00 92.75 95 LYS A C 1
ATOM 776 O O . LYS A 1 95 ? 10.939 -17.252 4.609 1.00 92.75 95 LYS A O 1
ATOM 781 N N . THR A 1 96 ? 11.587 -15.244 3.864 1.00 89.19 96 THR A N 1
ATOM 782 C CA . THR A 1 96 ? 12.726 -15.089 4.794 1.00 89.19 96 THR A CA 1
ATOM 783 C C . THR A 1 96 ? 12.352 -14.583 6.187 1.00 89.19 96 THR A C 1
ATOM 785 O O . THR A 1 96 ? 13.222 -14.445 7.046 1.00 89.19 96 THR A O 1
ATOM 788 N N . ASN A 1 97 ? 11.076 -14.287 6.442 1.00 91.44 97 ASN A N 1
ATOM 789 C CA . ASN A 1 97 ? 10.638 -13.664 7.689 1.00 91.44 97 ASN A CA 1
ATOM 790 C C . ASN A 1 97 ? 9.436 -14.375 8.327 1.00 91.44 97 ASN A C 1
ATOM 792 O O . ASN A 1 97 ? 8.642 -15.032 7.658 1.00 91.44 97 ASN A O 1
ATOM 796 N N . LYS A 1 98 ? 9.296 -14.206 9.648 1.00 86.94 98 LYS A N 1
ATOM 797 C CA . LYS A 1 98 ? 8.339 -14.933 10.500 1.00 86.94 98 LYS A CA 1
ATOM 798 C C . LYS A 1 98 ? 6.881 -14.827 10.035 1.00 86.94 98 LYS A C 1
ATOM 800 O O . LYS A 1 98 ? 6.160 -15.818 10.098 1.00 86.94 98 LYS A O 1
ATOM 805 N N . ASN A 1 99 ? 6.460 -13.648 9.576 1.00 89.06 99 ASN A N 1
ATOM 806 C CA . ASN A 1 99 ? 5.080 -13.381 9.151 1.00 89.06 99 ASN A CA 1
ATOM 807 C C . ASN A 1 99 ? 4.885 -13.572 7.633 1.00 89.06 99 ASN A C 1
ATOM 809 O O . ASN A 1 99 ? 3.801 -13.312 7.109 1.00 89.06 99 ASN A O 1
ATOM 813 N N . GLN A 1 100 ? 5.926 -14.034 6.928 1.00 94.88 100 GLN A N 1
ATOM 814 C CA . GLN A 1 100 ? 5.964 -14.200 5.475 1.00 94.88 100 GLN A CA 1
ATOM 815 C C . GLN A 1 100 ? 5.533 -12.944 4.697 1.00 94.88 100 GLN A C 1
ATOM 817 O O . GLN A 1 100 ? 4.792 -13.031 3.711 1.00 94.88 100 GLN A O 1
ATOM 822 N N . LEU A 1 101 ? 5.958 -11.775 5.184 1.00 97.62 101 LEU A N 1
ATOM 823 C CA . LEU A 1 101 ? 5.715 -10.475 4.566 1.00 97.62 101 LEU A CA 1
ATOM 824 C C . LEU A 1 101 ? 6.616 -10.279 3.333 1.00 97.62 101 LEU A C 1
ATOM 826 O O . LEU A 1 101 ? 7.785 -10.638 3.408 1.00 97.62 101 LEU A O 1
ATOM 830 N N . PRO A 1 102 ? 6.149 -9.645 2.248 1.00 98.19 102 PRO A N 1
ATOM 831 C CA . PRO A 1 102 ? 4.757 -9.294 2.003 1.00 98.19 102 PRO A CA 1
ATOM 832 C C . PRO A 1 102 ? 3.913 -10.546 1.726 1.00 98.19 102 PRO A C 1
ATOM 834 O O . PRO A 1 102 ? 4.354 -11.504 1.093 1.00 98.19 102 PRO A O 1
ATOM 837 N N . ASN A 1 103 ? 2.663 -10.536 2.182 1.00 98.38 103 ASN A N 1
ATOM 838 C CA . ASN A 1 103 ? 1.731 -11.642 1.951 1.00 98.38 103 ASN A CA 1
ATOM 839 C C . ASN A 1 103 ? 1.059 -11.536 0.580 1.00 98.38 103 ASN A C 1
ATOM 841 O O . ASN A 1 103 ? 0.615 -12.552 0.049 1.00 98.38 103 ASN A O 1
ATOM 845 N N . VAL A 1 104 ? 1.001 -10.325 0.019 1.00 98.69 104 VAL A N 1
ATOM 846 C CA . VAL A 1 104 ? 0.520 -10.052 -1.338 1.00 98.69 104 VAL A CA 1
ATOM 847 C C . VAL A 1 104 ? 1.563 -9.273 -2.121 1.00 98.69 104 VAL A C 1
ATOM 849 O O . VAL A 1 104 ? 2.141 -8.308 -1.623 1.00 98.69 104 VAL A O 1
ATOM 852 N N . LEU A 1 105 ? 1.720 -9.666 -3.380 1.00 98.62 105 LEU A N 1
ATOM 853 C CA . LEU A 1 105 ? 2.461 -8.957 -4.407 1.00 98.62 105 LEU A CA 1
ATOM 854 C C . LEU A 1 105 ? 1.453 -8.381 -5.414 1.00 98.62 105 LEU A C 1
ATOM 856 O O . LEU A 1 105 ? 0.717 -9.117 -6.077 1.00 98.62 105 LEU A O 1
ATOM 860 N N . VAL A 1 106 ? 1.383 -7.055 -5.515 1.00 98.56 106 VAL A N 1
ATOM 861 C CA . VAL A 1 106 ? 0.748 -6.370 -6.647 1.00 98.56 106 VAL A CA 1
ATOM 862 C C . VAL A 1 106 ? 1.848 -6.113 -7.670 1.00 98.56 106 VAL A C 1
ATOM 864 O O . VAL A 1 106 ? 2.622 -5.172 -7.518 1.00 98.56 106 VAL A O 1
ATOM 867 N N . ALA A 1 107 ? 1.945 -6.994 -8.663 1.00 97.50 107 ALA A N 1
ATOM 868 C CA . ALA A 1 107 ? 3.046 -7.032 -9.623 1.00 97.50 107 ALA A CA 1
ATOM 869 C C . ALA A 1 107 ? 2.865 -6.020 -10.766 1.00 97.50 107 ALA A C 1
ATOM 871 O O . ALA A 1 107 ? 1.787 -5.453 -10.956 1.00 97.50 107 ALA A O 1
ATOM 872 N N . HIS A 1 108 ? 3.908 -5.830 -11.571 1.00 94.00 108 HIS A N 1
ATOM 873 C CA . HIS A 1 108 ? 3.813 -5.090 -12.823 1.00 94.00 108 HIS A CA 1
ATOM 874 C C . HIS A 1 108 ? 3.604 -6.023 -14.029 1.00 94.00 108 HIS A C 1
ATOM 876 O O . HIS A 1 108 ? 4.253 -7.066 -14.181 1.00 94.00 108 HIS A O 1
ATOM 882 N N . ALA A 1 109 ? 2.725 -5.605 -14.935 1.00 93.44 109 ALA A N 1
ATOM 883 C CA . ALA A 1 109 ? 2.644 -6.124 -16.291 1.00 93.44 109 ALA A CA 1
ATOM 884 C C . ALA A 1 109 ? 2.318 -4.968 -17.238 1.00 93.44 109 ALA A C 1
ATOM 886 O O . ALA A 1 109 ? 1.374 -4.215 -16.982 1.00 93.44 109 ALA A O 1
ATOM 887 N N . ASN A 1 110 ? 3.065 -4.857 -18.338 1.00 91.12 110 ASN A N 1
ATOM 888 C CA . ASN A 1 110 ? 2.706 -3.951 -19.417 1.00 91.12 110 ASN A CA 1
ATOM 889 C C . ASN A 1 110 ? 1.450 -4.494 -20.112 1.00 91.12 110 ASN A C 1
ATOM 891 O O . ASN A 1 110 ? 1.503 -5.458 -20.870 1.00 91.12 110 ASN A O 1
ATOM 895 N N . LEU A 1 111 ? 0.305 -3.880 -19.818 1.00 91.75 111 LEU A N 1
ATOM 896 C CA . LEU A 1 111 ? -0.994 -4.303 -20.346 1.00 91.75 111 LEU A CA 1
ATOM 897 C C . LEU A 1 111 ? -1.187 -4.017 -21.842 1.00 91.75 111 LEU A C 1
ATOM 899 O O . LEU A 1 111 ? -2.169 -4.491 -22.408 1.00 91.75 111 LEU A O 1
ATOM 903 N N . ALA A 1 112 ? -0.279 -3.259 -22.460 1.00 89.19 112 ALA A N 1
ATOM 904 C CA . ALA A 1 112 ? -0.273 -3.002 -23.896 1.00 89.19 112 ALA A CA 1
ATOM 905 C C . ALA A 1 112 ? 0.593 -4.004 -24.683 1.00 89.19 112 ALA A C 1
ATOM 907 O O . ALA A 1 112 ? 0.614 -3.945 -25.907 1.00 89.19 112 ALA A O 1
ATOM 908 N N . ASP A 1 113 ? 1.315 -4.900 -24.003 1.00 90.12 113 ASP A N 1
ATOM 909 C CA . ASP A 1 113 ? 2.155 -5.913 -24.643 1.00 90.12 113 ASP A CA 1
ATOM 910 C C . ASP A 1 113 ? 1.298 -7.036 -25.253 1.00 90.12 113 ASP A C 1
ATOM 912 O O . ASP A 1 113 ? 0.420 -7.592 -24.583 1.00 90.12 113 ASP A O 1
ATOM 916 N N . ASP A 1 114 ? 1.584 -7.422 -26.499 1.00 94.94 114 ASP A N 1
ATOM 917 C CA . ASP A 1 114 ? 0.912 -8.529 -27.191 1.00 94.94 114 ASP A CA 1
ATOM 918 C C . ASP A 1 114 ? 1.018 -9.857 -26.413 1.00 94.94 114 ASP A C 1
ATOM 920 O O . ASP A 1 114 ? 0.114 -10.697 -26.464 1.00 94.94 114 ASP A O 1
ATOM 924 N N . GLN A 1 115 ? 2.091 -10.038 -25.635 1.00 93.94 115 GLN A N 1
ATOM 925 C CA . GLN A 1 115 ? 2.348 -11.222 -24.810 1.00 93.94 115 GLN A CA 1
ATOM 926 C C . GLN A 1 115 ? 1.843 -11.084 -23.363 1.00 93.94 115 GLN A C 1
ATOM 928 O O . GLN A 1 115 ? 2.071 -11.974 -22.536 1.00 93.94 115 GLN A O 1
ATOM 933 N N . VAL A 1 116 ? 1.099 -10.021 -23.022 1.00 95.69 116 VAL A N 1
ATOM 934 C CA . VAL A 1 116 ? 0.622 -9.789 -21.644 1.00 95.69 116 VAL A CA 1
ATOM 935 C C . VAL A 1 116 ? -0.149 -10.985 -21.079 1.00 95.69 116 VAL A C 1
ATOM 937 O O . VAL A 1 116 ? -0.011 -11.315 -19.902 1.00 95.69 116 VAL A O 1
ATOM 940 N N . ARG A 1 117 ? -0.936 -11.686 -21.905 1.00 97.75 117 ARG A N 1
ATOM 941 C CA . ARG A 1 117 ? -1.727 -12.846 -21.459 1.00 97.75 117 ARG A CA 1
ATOM 942 C C . ARG A 1 117 ? -0.839 -13.965 -20.917 1.00 97.75 117 ARG A C 1
ATOM 944 O O . ARG A 1 117 ? -1.150 -14.522 -19.865 1.00 97.75 117 ARG A O 1
ATOM 951 N N . GLU A 1 118 ? 0.262 -14.261 -21.601 1.00 97.25 118 GLU A N 1
ATOM 952 C CA . GLU A 1 118 ? 1.235 -15.268 -21.172 1.00 97.25 118 GLU A CA 1
ATOM 953 C C . GLU A 1 118 ? 1.977 -14.816 -19.911 1.00 97.25 118 GLU A C 1
ATOM 955 O O . GLU A 1 118 ? 2.115 -15.594 -18.962 1.00 97.25 118 GLU A O 1
ATOM 960 N N . ARG A 1 119 ? 2.368 -13.536 -19.843 1.00 95.62 119 ARG A N 1
ATOM 961 C CA . ARG A 1 119 ? 2.987 -12.960 -18.642 1.00 95.62 119 ARG A CA 1
ATOM 962 C C . ARG A 1 119 ? 2.074 -13.082 -17.422 1.00 95.62 119 ARG A C 1
ATOM 964 O O . ARG A 1 119 ? 2.535 -13.508 -16.368 1.00 95.62 119 ARG A O 1
ATOM 971 N N . LEU A 1 120 ? 0.792 -12.734 -17.545 1.00 97.62 120 LEU A N 1
ATOM 972 C CA . LEU A 1 120 ? -0.178 -12.811 -16.446 1.00 97.62 120 LEU A CA 1
ATOM 973 C C . LEU A 1 120 ? -0.417 -14.256 -15.991 1.00 97.62 120 LEU A C 1
ATOM 975 O O . LEU A 1 120 ? -0.457 -14.520 -14.786 1.00 97.62 120 LEU A O 1
ATOM 979 N N . ALA A 1 121 ? -0.535 -15.192 -16.937 1.00 97.69 121 ALA A N 1
ATOM 980 C CA . ALA A 1 121 ? -0.637 -16.614 -16.621 1.00 97.69 121 ALA A CA 1
ATOM 981 C C . ALA A 1 121 ? 0.606 -17.093 -15.856 1.00 97.69 121 ALA A C 1
ATOM 983 O O . ALA A 1 121 ? 0.480 -17.712 -14.804 1.00 97.69 121 ALA A O 1
ATOM 984 N N . THR A 1 122 ? 1.794 -16.714 -16.324 1.00 97.62 122 THR A N 1
ATOM 985 C CA . THR A 1 122 ? 3.072 -17.079 -15.704 1.00 97.62 122 THR A CA 1
ATOM 986 C C . THR A 1 122 ? 3.248 -16.463 -14.314 1.00 97.62 122 THR A C 1
ATOM 988 O O . THR A 1 122 ? 3.652 -17.162 -13.386 1.00 97.62 122 THR A O 1
ATOM 991 N N . LEU A 1 123 ? 2.912 -15.179 -14.132 1.00 97.44 123 LEU A N 1
ATOM 992 C CA . LEU A 1 123 ? 2.957 -14.508 -12.828 1.00 97.44 123 LEU A CA 1
ATOM 993 C C . LEU A 1 123 ? 2.091 -15.249 -11.805 1.00 97.44 123 LEU A C 1
ATOM 995 O O . LEU A 1 123 ? 2.547 -15.568 -10.711 1.00 97.44 123 LEU A O 1
ATOM 999 N N .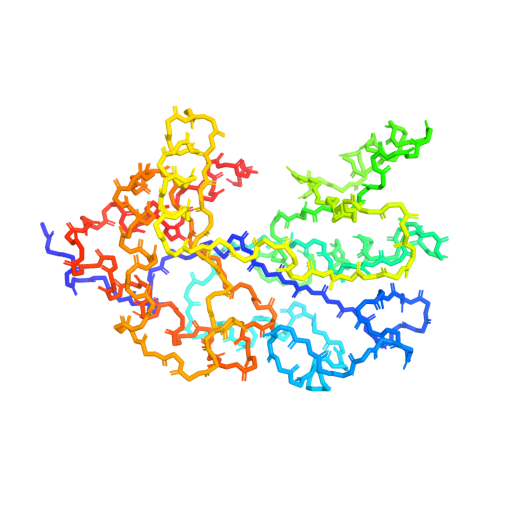 THR A 1 124 ? 0.849 -15.548 -12.180 1.00 96.00 124 THR A N 1
ATOM 1000 C CA . THR A 1 124 ? -0.124 -16.165 -11.270 1.00 96.00 124 THR A CA 1
ATOM 1001 C C . THR A 1 124 ? 0.104 -17.662 -11.057 1.00 96.00 124 THR A C 1
ATOM 1003 O O . THR A 1 124 ? -0.273 -18.176 -10.007 1.00 96.00 124 THR A O 1
ATOM 1006 N N . SER A 1 125 ? 0.753 -18.366 -11.993 1.00 97.19 125 SER A N 1
ATOM 1007 C CA . SER A 1 125 ? 1.103 -19.782 -11.825 1.00 97.19 125 SER A CA 1
ATOM 1008 C C . SER A 1 125 ? 2.395 -19.998 -11.038 1.00 97.19 125 SER A C 1
ATOM 1010 O O . SER A 1 125 ? 2.532 -21.021 -10.371 1.00 97.19 125 SER A O 1
ATOM 1012 N N . ARG A 1 126 ? 3.364 -19.077 -11.137 1.00 97.31 126 ARG A N 1
ATOM 1013 C CA . ARG A 1 126 ? 4.674 -19.196 -10.468 1.00 97.31 126 ARG A CA 1
ATOM 1014 C C . ARG A 1 126 ? 4.694 -18.583 -9.071 1.00 97.31 126 ARG A C 1
ATOM 1016 O O . ARG A 1 126 ? 5.449 -19.057 -8.227 1.00 97.31 126 ARG A O 1
ATOM 1023 N N . PHE A 1 127 ? 3.889 -17.549 -8.828 1.00 97.31 127 PHE A N 1
ATOM 1024 C CA . PHE A 1 127 ? 3.948 -16.752 -7.604 1.00 97.31 127 PHE A CA 1
ATOM 1025 C C . PHE A 1 127 ? 2.551 -16.635 -6.974 1.00 97.31 127 PHE A C 1
ATOM 1027 O O . PHE A 1 127 ? 1.766 -15.748 -7.303 1.00 97.31 127 PHE A O 1
ATOM 1034 N N . ASP A 1 128 ? 2.237 -17.522 -6.028 1.00 96.12 128 ASP A N 1
ATOM 1035 C CA . ASP A 1 128 ? 0.907 -17.649 -5.396 1.00 96.12 128 ASP A CA 1
ATOM 1036 C C . ASP A 1 128 ? 0.457 -16.415 -4.576 1.00 96.12 128 ASP A C 1
ATOM 1038 O O . ASP A 1 128 ? -0.739 -16.203 -4.317 1.00 96.12 128 ASP A O 1
ATOM 1042 N N . LYS A 1 129 ? 1.420 -15.565 -4.205 1.00 97.69 129 LYS A N 1
ATOM 1043 C CA . LYS A 1 129 ? 1.223 -14.267 -3.549 1.00 97.69 129 LYS A CA 1
ATOM 1044 C C . LYS A 1 129 ? 0.819 -13.154 -4.520 1.00 97.69 129 LYS A C 1
ATOM 1046 O O . LYS A 1 129 ? 0.428 -12.083 -4.055 1.00 97.69 129 LYS A O 1
ATOM 1051 N N . VAL A 1 130 ? 0.873 -13.357 -5.840 1.00 98.19 130 VAL A N 1
ATOM 1052 C CA . VAL A 1 130 ? 0.426 -12.343 -6.810 1.00 98.19 130 VAL A CA 1
ATOM 1053 C C . VAL A 1 130 ? -1.097 -12.253 -6.801 1.00 98.19 130 VAL A C 1
ATOM 1055 O O . VAL A 1 130 ? -1.786 -13.187 -7.204 1.00 98.19 130 VAL A O 1
ATOM 1058 N N . ARG A 1 131 ? -1.640 -11.116 -6.343 1.00 97.56 131 ARG A N 1
ATOM 1059 C CA . ARG A 1 131 ? -3.102 -10.881 -6.243 1.00 97.56 131 ARG A CA 1
ATOM 1060 C C . ARG A 1 131 ? -3.594 -9.643 -6.982 1.00 97.56 131 ARG A C 1
ATOM 1062 O O . ARG A 1 131 ? -4.787 -9.355 -6.958 1.00 97.56 131 ARG A O 1
ATOM 1069 N N . GLY A 1 132 ? -2.704 -8.914 -7.644 1.00 97.06 132 GLY A N 1
ATOM 1070 C CA . GLY A 1 132 ? -3.072 -7.742 -8.424 1.00 97.06 132 GLY A CA 1
ATOM 1071 C C . GLY A 1 132 ? -1.968 -7.321 -9.375 1.00 97.06 132 GLY A C 1
ATOM 1072 O O . GLY A 1 132 ? -0.833 -7.782 -9.264 1.00 97.06 132 GLY A O 1
ATOM 1073 N N . ILE A 1 133 ? -2.327 -6.422 -10.287 1.00 97.12 133 ILE A N 1
ATOM 1074 C CA . ILE A 1 133 ? -1.400 -5.761 -11.197 1.00 97.12 133 ILE A CA 1
ATOM 1075 C C . ILE A 1 133 ? -1.528 -4.257 -11.008 1.00 97.12 133 ILE A C 1
ATOM 1077 O O . ILE A 1 133 ? -2.644 -3.739 -10.936 1.00 97.12 133 ILE A O 1
ATOM 1081 N N . ARG A 1 134 ? -0.396 -3.555 -10.966 1.00 95.00 134 ARG A N 1
ATOM 1082 C CA . ARG A 1 134 ? -0.349 -2.105 -11.147 1.00 95.00 134 ARG A CA 1
ATOM 1083 C C . ARG A 1 134 ? 0.438 -1.795 -12.417 1.00 95.00 134 ARG A C 1
ATOM 1085 O O . ARG A 1 134 ? 1.590 -2.189 -12.574 1.00 95.00 134 ARG A O 1
ATOM 1092 N N . HIS A 1 135 ? -0.209 -1.088 -13.335 1.00 90.12 135 HIS A N 1
ATOM 1093 C CA . HIS A 1 135 ? 0.416 -0.553 -14.537 1.00 90.12 135 HIS A CA 1
ATOM 1094 C C . HIS A 1 135 ? 0.331 0.968 -14.448 1.00 90.12 135 HIS A C 1
ATOM 1096 O O . HIS A 1 135 ? -0.761 1.529 -14.525 1.00 90.12 135 HIS A O 1
ATOM 1102 N N . MET A 1 136 ? 1.465 1.626 -14.205 1.00 78.88 136 MET A N 1
ATOM 1103 C CA . MET A 1 136 ? 1.533 3.085 -14.255 1.00 78.88 136 MET A CA 1
ATOM 1104 C C . MET A 1 136 ? 1.361 3.526 -15.709 1.00 78.88 136 MET A C 1
ATOM 1106 O O . MET A 1 136 ? 2.212 3.247 -16.545 1.00 78.88 136 MET A O 1
ATOM 1110 N N . LEU A 1 137 ? 0.235 4.171 -16.010 1.00 66.75 137 LEU A N 1
ATOM 1111 C CA . LEU A 1 137 ? -0.056 4.701 -17.339 1.00 66.75 137 LEU A CA 1
ATOM 1112 C C . LEU A 1 137 ? 0.545 6.104 -17.467 1.00 66.75 137 LEU A C 1
ATOM 1114 O O . LEU A 1 137 ? 0.241 6.972 -16.647 1.00 66.75 137 LEU A O 1
ATOM 1118 N N . SER A 1 138 ? 1.329 6.357 -18.514 1.00 54.75 138 SER A N 1
ATOM 1119 C CA . SER A 1 138 ? 1.528 7.722 -19.005 1.00 54.75 138 SER A CA 1
ATOM 1120 C C . SER A 1 138 ? 0.382 8.047 -19.962 1.00 54.75 138 SER A C 1
ATOM 1122 O O . SER A 1 138 ? 0.241 7.409 -21.000 1.00 54.75 138 SER A O 1
ATOM 1124 N N . TRP A 1 139 ? -0.455 9.025 -19.618 1.00 40.22 139 TRP A N 1
ATOM 1125 C CA . TRP A 1 139 ? -1.610 9.431 -20.432 1.00 40.22 139 TRP A CA 1
ATOM 1126 C C . TRP A 1 139 ? -1.243 10.237 -21.696 1.00 40.22 139 TRP A C 1
ATOM 1128 O O . TRP A 1 139 ? -2.139 10.655 -22.424 1.00 40.22 139 TRP A O 1
ATOM 1138 N N . LEU A 1 140 ? 0.046 10.465 -21.970 1.00 39.72 140 LEU A N 1
ATOM 1139 C CA . LEU A 1 140 ? 0.525 11.280 -23.087 1.00 39.72 140 LEU A CA 1
ATOM 1140 C C . LEU A 1 140 ? 1.498 10.478 -23.963 1.00 39.72 140 LEU A C 1
ATOM 1142 O O . LEU A 1 140 ? 2.469 9.919 -23.460 1.00 39.72 140 LEU A O 1
ATOM 1146 N N . ASP A 1 141 ? 1.258 10.478 -25.278 1.00 44.03 141 ASP A N 1
ATOM 1147 C CA . ASP A 1 141 ? 2.125 9.877 -26.311 1.00 44.03 141 ASP A CA 1
ATOM 1148 C C . ASP A 1 141 ? 3.476 10.609 -26.487 1.00 44.03 141 ASP A C 1
ATOM 1150 O O . ASP A 1 141 ? 4.326 10.198 -27.280 1.00 44.03 141 ASP A O 1
ATOM 1154 N N . SER A 1 142 ? 3.716 11.701 -25.758 1.00 43.28 142 SER A N 1
ATOM 1155 C CA . SER A 1 142 ? 4.989 12.420 -25.768 1.00 43.28 142 SER A CA 1
ATOM 1156 C C . SER A 1 142 ? 5.883 11.964 -24.616 1.00 43.28 142 SER A C 1
ATOM 1158 O O . SER A 1 142 ? 5.527 12.102 -23.450 1.00 43.28 142 SER A O 1
ATOM 1160 N N . LYS A 1 143 ? 7.110 11.532 -24.942 1.00 42.28 143 LYS A N 1
ATOM 1161 C CA . LYS A 1 143 ? 8.210 11.251 -23.991 1.00 42.28 143 LYS A CA 1
ATOM 1162 C C . LYS A 1 143 ? 8.632 12.445 -23.116 1.00 42.28 143 LYS A C 1
ATOM 1164 O O . LYS A 1 143 ? 9.532 12.310 -22.295 1.00 42.28 143 LYS A O 1
ATOM 1169 N N . GLU A 1 144 ? 7.990 13.595 -23.267 1.00 45.53 144 GLU A N 1
ATOM 1170 C CA . GLU A 1 144 ? 8.223 14.794 -22.477 1.00 45.53 144 GLU A CA 1
ATOM 1171 C C . GLU A 1 144 ? 6.925 15.186 -21.778 1.00 45.53 144 GLU A C 1
ATOM 1173 O O . GLU A 1 144 ? 6.028 15.769 -22.380 1.00 45.53 144 GLU A O 1
ATOM 1178 N N . SER A 1 145 ? 6.841 14.783 -20.510 1.00 41.72 145 SER A N 1
ATOM 1179 C CA . SER A 1 145 ? 6.087 15.360 -19.389 1.00 41.72 145 SER A CA 1
ATOM 1180 C C . SER A 1 145 ? 5.494 14.244 -18.518 1.00 41.72 145 SER A C 1
ATOM 1182 O O . SER A 1 145 ? 4.693 13.426 -18.956 1.00 41.72 145 SER A O 1
ATOM 1184 N N . MET A 1 146 ? 5.861 14.221 -17.235 1.00 48.53 146 MET A N 1
ATOM 1185 C CA . MET A 1 146 ? 4.827 14.079 -16.215 1.00 48.53 146 MET A CA 1
ATOM 1186 C C . MET A 1 146 ? 4.319 15.498 -15.973 1.00 48.53 146 MET A C 1
ATOM 1188 O O . MET A 1 146 ? 4.986 16.238 -15.245 1.00 48.53 146 MET A O 1
ATOM 1192 N N . PRO A 1 147 ? 3.216 15.944 -16.592 1.00 45.25 147 PRO A N 1
ATOM 1193 C CA . PRO A 1 147 ? 2.663 17.222 -16.237 1.00 45.25 147 PRO A CA 1
ATOM 1194 C C . PRO A 1 147 ? 1.632 16.960 -15.146 1.00 45.25 147 PRO A C 1
ATOM 1196 O O . PRO A 1 147 ? 0.704 16.170 -15.302 1.00 45.25 147 PRO A O 1
ATOM 1199 N N . TYR A 1 148 ? 1.738 17.687 -14.047 1.00 53.19 148 TYR A N 1
ATOM 1200 C CA . TYR A 1 148 ? 0.629 17.902 -13.120 1.00 53.19 148 TYR A CA 1
ATOM 1201 C C . TYR A 1 148 ? -0.517 18.715 -13.772 1.00 53.19 148 TYR A C 1
ATOM 1203 O O . TYR A 1 148 ? -1.246 19.429 -13.082 1.00 53.19 148 TYR A O 1
ATOM 1211 N N . ASP A 1 149 ? -0.672 18.639 -15.098 1.00 45.97 149 ASP A N 1
ATOM 1212 C CA . ASP A 1 149 ? -1.760 19.252 -15.843 1.00 45.97 149 ASP A CA 1
ATOM 1213 C C . ASP A 1 149 ? -3.043 18.556 -15.400 1.00 45.97 149 ASP A C 1
ATOM 1215 O O . ASP A 1 149 ? -3.269 17.381 -15.690 1.00 45.97 149 ASP A O 1
ATOM 1219 N N . ASN A 1 150 ? -3.864 19.306 -14.663 1.00 53.72 1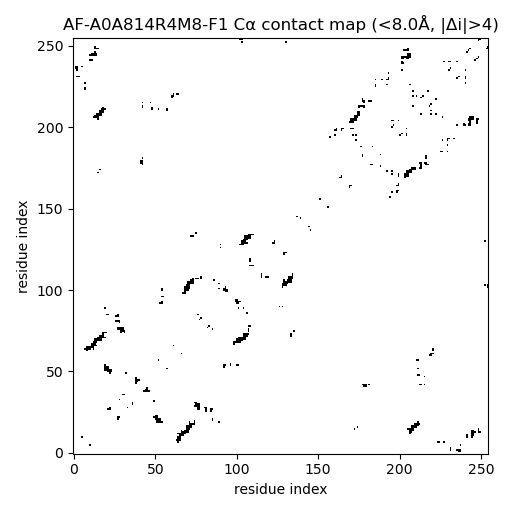50 ASN A N 1
ATOM 1220 C CA . ASN A 1 150 ? -5.072 18.897 -13.938 1.00 53.72 150 ASN A CA 1
ATOM 1221 C C . ASN A 1 150 ? -4.862 18.495 -12.468 1.00 53.72 150 ASN A C 1
ATOM 1223 O O . ASN A 1 150 ? -5.473 17.536 -11.991 1.00 53.72 150 ASN A O 1
ATOM 1227 N N . MET A 1 151 ? -4.087 19.270 -11.698 1.00 67.12 151 MET A N 1
ATOM 1228 C CA . MET A 1 151 ? -4.293 19.286 -10.244 1.00 67.12 151 MET A CA 1
ATOM 1229 C C . MET A 1 151 ? -5.746 19.680 -9.950 1.00 67.12 151 MET A C 1
ATOM 1231 O O . MET A 1 151 ? -6.152 20.823 -10.161 1.00 67.12 151 MET A O 1
ATOM 1235 N N . ALA A 1 152 ? -6.541 18.716 -9.489 1.00 69.44 152 ALA A N 1
ATOM 1236 C CA . ALA A 1 152 ? -7.909 18.969 -9.071 1.00 69.44 152 ALA A CA 1
ATOM 1237 C C . ALA A 1 152 ? -7.917 19.949 -7.889 1.00 69.44 152 ALA A C 1
ATOM 1239 O O . ALA A 1 152 ? -7.134 19.805 -6.946 1.00 69.44 152 ALA A O 1
ATOM 1240 N N . SER A 1 153 ? -8.838 20.915 -7.897 1.00 86.31 153 SER A N 1
ATOM 1241 C CA . SER A 1 153 ? -9.170 21.641 -6.672 1.00 86.31 153 SER A CA 1
ATOM 1242 C C . SER A 1 153 ? -9.698 20.665 -5.613 1.00 86.31 153 SER A C 1
ATOM 1244 O O . SER A 1 153 ? -10.166 19.568 -5.935 1.00 86.31 153 SER A O 1
ATOM 1246 N N . ILE A 1 154 ? -9.684 21.065 -4.339 1.00 87.88 154 ILE A N 1
ATOM 1247 C CA . ILE A 1 154 ? -10.238 20.235 -3.256 1.00 87.88 154 ILE A CA 1
ATOM 1248 C C . ILE A 1 154 ? -11.702 19.858 -3.542 1.00 87.88 154 ILE A C 1
ATOM 1250 O O . ILE A 1 154 ? -12.095 18.721 -3.293 1.00 87.88 154 ILE A O 1
ATOM 1254 N N . ASP A 1 155 ? -12.496 20.764 -4.114 1.00 91.88 155 ASP A N 1
ATOM 1255 C CA . ASP A 1 155 ? -13.900 20.492 -4.444 1.00 91.88 155 ASP A CA 1
ATOM 1256 C C . ASP A 1 155 ? -14.046 19.496 -5.600 1.00 91.88 155 ASP A C 1
ATOM 1258 O O . ASP A 1 155 ? -14.884 18.595 -5.539 1.00 91.88 155 ASP A O 1
ATOM 1262 N N . GLN A 1 156 ? -13.199 19.602 -6.629 1.00 92.56 156 GLN A N 1
ATOM 1263 C CA . GLN A 1 156 ? -13.160 18.632 -7.726 1.00 92.56 156 GLN A CA 1
ATOM 1264 C C . GLN A 1 156 ? -12.737 17.246 -7.226 1.00 92.56 156 GLN A C 1
ATOM 1266 O O . GLN A 1 156 ? -13.357 16.244 -7.586 1.00 92.56 156 GLN A O 1
ATOM 1271 N N . TRP A 1 157 ? -11.732 17.185 -6.347 1.00 92.56 157 TRP A N 1
ATOM 1272 C CA . TRP A 1 157 ? -11.312 15.944 -5.698 1.00 92.56 157 TRP A CA 1
ATOM 1273 C C . TRP A 1 157 ? -12.452 15.331 -4.874 1.00 92.56 157 TRP A C 1
ATOM 1275 O O . TRP A 1 157 ? -12.767 14.154 -5.046 1.00 92.56 157 TRP A O 1
ATOM 1285 N N . LYS A 1 158 ? -13.137 16.128 -4.045 1.00 95.44 158 LYS A N 1
ATOM 1286 C CA . LYS A 1 158 ? -14.293 15.686 -3.249 1.00 95.44 158 LYS A CA 1
ATOM 1287 C C . LYS A 1 158 ? -15.417 15.121 -4.124 1.00 95.44 158 LYS A C 1
ATOM 1289 O O . LYS A 1 158 ? -15.937 14.038 -3.841 1.00 95.44 158 LYS A O 1
ATOM 1294 N N . ALA A 1 159 ? -15.758 15.811 -5.213 1.00 96.38 159 ALA A N 1
ATOM 1295 C CA . ALA A 1 159 ? -16.766 15.351 -6.166 1.00 96.38 159 ALA A CA 1
ATOM 1296 C C . ALA A 1 159 ? -16.374 14.012 -6.817 1.00 96.38 159 ALA A C 1
ATOM 1298 O O . ALA A 1 159 ? -17.187 13.086 -6.858 1.00 96.38 159 ALA A O 1
ATOM 1299 N N . GLY A 1 160 ? -15.117 13.875 -7.255 1.00 96.56 160 GLY A N 1
ATOM 1300 C CA . GLY A 1 160 ? -14.589 12.627 -7.811 1.00 96.56 160 GLY A CA 1
ATOM 1301 C C . GLY A 1 160 ? -14.605 11.472 -6.805 1.00 96.56 160 GLY A C 1
ATOM 1302 O O . GLY A 1 160 ? -15.083 10.384 -7.119 1.00 96.56 160 GLY A O 1
ATOM 1303 N N . MET A 1 161 ? -14.164 11.718 -5.569 1.00 97.75 161 MET A N 1
ATOM 1304 C CA . MET A 1 161 ? -14.184 10.735 -4.480 1.00 97.75 161 MET A CA 1
ATOM 1305 C C . MET A 1 161 ? -15.605 10.277 -4.141 1.00 97.75 161 MET A C 1
ATOM 1307 O O . MET A 1 161 ? -15.837 9.081 -3.978 1.00 97.75 161 MET A O 1
ATOM 1311 N N . SER A 1 162 ? -16.571 11.199 -4.101 1.00 98.19 162 SER A N 1
ATOM 1312 C CA . SER A 1 162 ? -17.985 10.857 -3.913 1.00 98.19 162 SER A CA 1
ATOM 1313 C C . SER A 1 162 ? -18.517 9.984 -5.049 1.00 98.19 162 SER A C 1
ATOM 1315 O O . SER A 1 162 ? -19.198 8.995 -4.790 1.00 98.19 162 SER A O 1
ATOM 1317 N N . ALA A 1 163 ? -18.188 10.305 -6.305 1.00 98.31 163 ALA A N 1
ATOM 1318 C CA . ALA A 1 163 ? -18.610 9.518 -7.463 1.00 98.31 163 ALA A CA 1
ATOM 1319 C C . ALA A 1 163 ? -18.000 8.103 -7.466 1.00 98.31 163 ALA A C 1
ATOM 1321 O O . ALA A 1 163 ? -18.704 7.127 -7.741 1.00 98.31 163 ALA A O 1
ATOM 1322 N N . LEU A 1 164 ? -16.718 7.976 -7.104 1.00 98.06 164 LEU A N 1
ATOM 1323 C CA . LEU A 1 164 ? -16.050 6.684 -6.918 1.00 98.06 164 LEU A CA 1
ATOM 1324 C C . LEU A 1 164 ? -16.698 5.875 -5.793 1.00 98.06 164 LEU A C 1
ATOM 1326 O O . LEU A 1 164 ? -16.913 4.674 -5.945 1.00 98.06 164 LEU A O 1
ATOM 1330 N N . ALA A 1 165 ? -17.062 6.523 -4.688 1.00 98.31 165 ALA A N 1
ATOM 1331 C CA . ALA A 1 165 ? -17.698 5.859 -3.561 1.00 98.31 165 ALA A CA 1
ATOM 1332 C C . ALA A 1 165 ? -19.095 5.303 -3.886 1.00 98.31 165 ALA A C 1
ATOM 1334 O O . ALA A 1 165 ? -19.517 4.339 -3.243 1.00 98.31 165 ALA A O 1
ATOM 1335 N N . GLN A 1 166 ? -19.785 5.823 -4.908 1.00 98.25 166 GLN A N 1
ATOM 1336 C CA . GLN A 1 166 ? -21.039 5.229 -5.398 1.00 98.25 166 GLN A CA 1
ATOM 1337 C C . GLN A 1 166 ? -20.837 3.887 -6.114 1.00 98.25 166 GLN A C 1
ATOM 1339 O O . GLN A 1 166 ? -21.801 3.155 -6.325 1.00 98.25 166 GLN A O 1
ATOM 1344 N N . GLN A 1 167 ? -19.600 3.530 -6.474 1.00 98.44 167 GLN A N 1
ATOM 1345 C CA . GLN A 1 167 ? -19.303 2.252 -7.112 1.00 98.44 167 GLN A CA 1
ATOM 1346 C C . GLN A 1 167 ? -19.063 1.177 -6.035 1.00 98.44 167 GLN A C 1
ATOM 1348 O O . GLN A 1 167 ? -18.081 1.259 -5.288 1.00 98.44 167 GLN A O 1
ATOM 1353 N N . PRO A 1 168 ? -19.924 0.148 -5.917 1.00 96.75 168 PRO A N 1
ATOM 1354 C CA . PRO A 1 168 ? -19.876 -0.802 -4.799 1.00 96.75 168 PRO A CA 1
ATOM 1355 C C . PRO A 1 168 ? -18.618 -1.683 -4.794 1.00 96.75 168 PRO A C 1
ATOM 1357 O O . PRO A 1 168 ? -18.228 -2.206 -3.754 1.00 96.75 168 PRO A O 1
ATOM 1360 N N . ASN A 1 169 ? -17.962 -1.835 -5.944 1.00 96.81 169 ASN A N 1
ATOM 1361 C CA . ASN A 1 169 ? -16.746 -2.625 -6.131 1.00 96.81 169 ASN A CA 1
ATOM 1362 C C . ASN A 1 169 ? -15.446 -1.809 -5.998 1.00 96.81 169 ASN A C 1
ATOM 1364 O O . ASN A 1 169 ? -14.370 -2.354 -6.241 1.00 96.81 169 ASN A O 1
ATOM 1368 N N . VAL A 1 170 ? -15.525 -0.525 -5.635 1.00 98.19 170 VAL A N 1
ATOM 1369 C CA . VAL A 1 170 ? -14.357 0.346 -5.441 1.00 98.19 170 VAL A CA 1
ATOM 1370 C C . VAL A 1 170 ? -14.081 0.520 -3.948 1.00 98.19 170 VAL A C 1
ATOM 1372 O O . VAL A 1 170 ? -14.995 0.666 -3.140 1.00 98.19 170 VAL A O 1
ATOM 1375 N N . SER A 1 171 ? -12.804 0.480 -3.575 1.00 98.50 171 SER A N 1
ATOM 1376 C CA . SER A 1 171 ? -12.306 0.695 -2.212 1.00 98.50 171 SER A CA 1
ATOM 1377 C C . SER A 1 171 ? -11.171 1.717 -2.230 1.00 98.50 171 SER A C 1
ATOM 1379 O O . SER A 1 171 ? -10.528 1.912 -3.262 1.00 98.50 171 SER A O 1
ATOM 1381 N N . CYS A 1 172 ? -10.929 2.372 -1.099 1.00 98.56 172 CYS A N 1
ATOM 1382 C CA . CYS A 1 172 ? -9.978 3.466 -0.966 1.00 98.56 172 CYS A CA 1
ATOM 1383 C C . CYS A 1 172 ? -8.839 3.083 -0.015 1.00 98.56 172 CYS A C 1
ATOM 1385 O O . CYS A 1 172 ? -9.069 2.730 1.140 1.00 98.56 172 CYS A O 1
ATOM 1387 N N . LYS A 1 173 ? -7.593 3.177 -0.481 1.00 98.69 173 LYS A N 1
ATOM 1388 C CA . LYS A 1 173 ? -6.434 3.166 0.415 1.00 98.69 173 LYS A CA 1
ATOM 1389 C C . LYS A 1 173 ? -6.240 4.572 0.973 1.00 98.69 173 LYS A C 1
ATOM 1391 O O . LYS A 1 173 ? -6.067 5.513 0.205 1.00 98.69 173 LYS A O 1
ATOM 1396 N N . LEU A 1 174 ? -6.235 4.695 2.293 1.00 98.38 174 LEU A N 1
ATOM 1397 C CA . LEU A 1 174 ? -5.766 5.881 2.994 1.00 98.38 174 LEU A CA 1
ATOM 1398 C C . LEU A 1 174 ? -4.239 5.788 2.997 1.00 98.38 174 LEU A C 1
ATOM 1400 O O . LEU A 1 174 ? -3.687 4.954 3.713 1.00 98.38 174 LEU A O 1
ATOM 1404 N N . SER A 1 175 ? -3.573 6.535 2.116 1.00 97.38 175 SER A N 1
ATOM 1405 C CA . SER A 1 175 ? -2.145 6.350 1.856 1.00 97.38 175 SER A CA 1
ATOM 1406 C C . SER A 1 175 ? -1.488 7.565 1.221 1.00 97.38 175 SER A C 1
ATOM 1408 O O . SER A 1 175 ? -2.162 8.379 0.591 1.00 97.38 175 SER A O 1
ATOM 1410 N N . GLY A 1 176 ? -0.162 7.641 1.344 1.00 93.12 176 GLY A N 1
ATOM 1411 C CA . GLY A 1 176 ? 0.683 8.539 0.565 1.00 93.12 176 GLY A CA 1
ATOM 1412 C C . GLY A 1 176 ? 0.513 10.015 0.893 1.00 93.12 176 GLY A C 1
ATOM 1413 O O . GLY A 1 176 ? 0.946 10.851 0.112 1.00 93.12 176 GLY A O 1
ATOM 1414 N N . LEU A 1 177 ? -0.143 10.375 1.998 1.00 92.62 177 LEU A N 1
ATOM 1415 C CA . LEU A 1 177 ? -0.402 11.781 2.305 1.00 92.62 177 LEU A CA 1
ATOM 1416 C C . LEU A 1 177 ? 0.871 12.522 2.743 1.00 92.62 177 LEU A C 1
ATOM 1418 O O . LEU A 1 177 ? 1.029 13.691 2.391 1.00 92.62 177 LEU A O 1
ATOM 1422 N N . ALA A 1 178 ? 1.796 11.857 3.448 1.00 93.56 178 ALA A N 1
ATOM 1423 C CA . ALA A 1 178 ? 3.048 12.483 3.884 1.00 93.56 178 ALA A CA 1
ATOM 1424 C C . ALA A 1 178 ? 4.002 12.733 2.703 1.00 93.56 178 ALA A C 1
ATOM 1426 O O . ALA A 1 178 ? 4.771 13.691 2.723 1.00 93.56 178 ALA A O 1
ATOM 1427 N N . MET A 1 179 ? 3.893 11.933 1.635 1.00 90.50 179 MET A N 1
ATOM 1428 C CA . MET A 1 179 ? 4.559 12.192 0.357 1.00 90.50 179 MET A CA 1
ATOM 1429 C C . MET A 1 179 ? 4.171 13.558 -0.235 1.00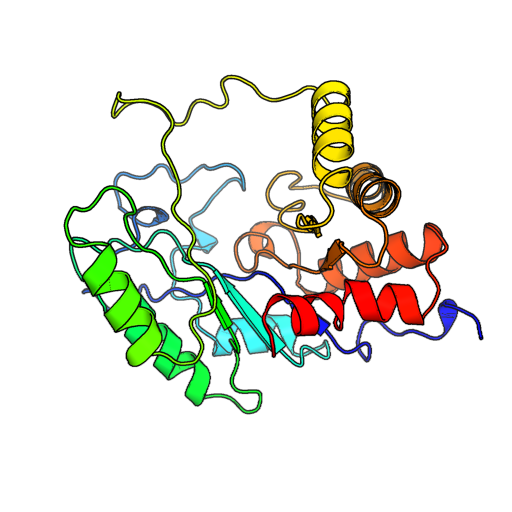 90.50 179 MET A C 1
ATOM 1431 O O . MET A 1 179 ? 5.030 14.243 -0.777 1.00 90.50 179 MET A O 1
ATOM 1435 N N . PHE A 1 180 ? 2.906 13.979 -0.129 1.00 84.69 180 PHE A N 1
ATOM 1436 C CA . PHE A 1 180 ? 2.449 15.274 -0.661 1.00 84.69 180 PHE A CA 1
ATOM 1437 C C . PHE A 1 180 ? 2.579 16.428 0.341 1.00 84.69 180 PHE A C 1
ATOM 1439 O O . PHE A 1 180 ? 2.765 17.575 -0.062 1.00 84.69 180 PHE A O 1
ATOM 1446 N N . GLN A 1 181 ? 2.438 16.152 1.639 1.00 87.06 181 GLN A N 1
ATOM 1447 C CA . GLN A 1 181 ? 2.491 17.152 2.704 1.00 87.06 181 GLN A CA 1
ATOM 1448 C C . GLN A 1 181 ? 3.699 16.901 3.607 1.00 87.06 181 GLN A C 1
ATOM 1450 O O . GLN A 1 181 ? 3.604 16.220 4.621 1.00 87.06 181 GLN A O 1
ATOM 1455 N N . HIS A 1 182 ? 4.845 17.484 3.256 1.00 90.38 182 HIS A N 1
ATOM 1456 C CA . HIS A 1 182 ? 6.121 17.204 3.934 1.00 90.38 182 HIS A CA 1
ATOM 1457 C C . HIS A 1 182 ? 6.144 17.665 5.403 1.00 90.38 182 HIS A C 1
ATOM 1459 O O . HIS A 1 182 ? 6.751 17.020 6.248 1.00 90.38 182 HIS A O 1
ATOM 1465 N N . ASN A 1 183 ? 5.420 18.743 5.731 1.00 92.12 183 ASN A N 1
ATOM 1466 C CA . ASN A 1 183 ? 5.272 19.278 7.096 1.00 92.12 183 ASN A CA 1
ATOM 1467 C C . ASN A 1 183 ? 3.881 18.985 7.676 1.00 92.12 183 ASN A C 1
ATOM 1469 O O . ASN A 1 183 ? 3.227 19.869 8.238 1.00 92.12 183 ASN A O 1
ATOM 1473 N N . TRP A 1 184 ? 3.381 17.774 7.453 1.00 96.12 184 TRP A N 1
ATOM 1474 C CA . TRP A 1 184 ? 2.041 17.399 7.876 1.00 96.12 184 TRP A CA 1
ATOM 1475 C C . TRP A 1 184 ? 1.875 17.457 9.404 1.00 96.12 184 TRP A C 1
ATOM 1477 O O . TRP A 1 184 ? 2.780 17.208 10.198 1.00 96.12 184 TRP A O 1
ATOM 1487 N N . THR A 1 185 ? 0.652 17.759 9.811 1.00 97.38 185 THR A N 1
ATOM 1488 C CA . THR A 1 185 ? 0.103 17.538 11.149 1.00 97.38 185 THR A CA 1
ATOM 1489 C C . THR A 1 185 ? -1.143 16.665 11.031 1.00 97.38 185 THR A C 1
ATOM 1491 O O . THR A 1 185 ? -1.733 16.568 9.951 1.00 97.38 185 THR A O 1
ATOM 1494 N N . VAL A 1 186 ? -1.599 16.068 12.136 1.00 97.81 186 VAL A N 1
ATOM 1495 C CA . VAL A 1 186 ? -2.865 15.311 12.155 1.00 97.81 186 VAL A CA 1
ATOM 1496 C C . VAL A 1 186 ? -4.013 16.146 11.567 1.00 97.81 186 VAL A C 1
ATOM 1498 O O . VAL A 1 186 ? -4.744 15.660 10.710 1.00 97.81 186 VAL A O 1
ATOM 1501 N N . GLU A 1 187 ? -4.094 17.434 11.916 1.00 97.31 187 GLU A N 1
ATOM 1502 C CA . GLU A 1 187 ? -5.119 18.356 11.405 1.00 97.31 187 GLU A CA 1
ATOM 1503 C C . GLU A 1 187 ? -5.012 18.639 9.904 1.00 97.31 187 GLU A C 1
ATOM 1505 O O . GLU A 1 187 ? -6.028 18.837 9.246 1.00 97.31 187 GLU A O 1
ATOM 1510 N N . SER A 1 188 ? -3.807 18.638 9.329 1.00 94.88 188 SER A N 1
ATOM 1511 C CA . SER A 1 188 ? -3.648 18.814 7.877 1.00 94.88 188 SER A CA 1
ATOM 1512 C C . SER A 1 188 ? -4.061 17.574 7.073 1.00 94.88 188 SER A C 1
ATOM 1514 O O . SER A 1 188 ? -4.548 17.704 5.948 1.00 94.88 188 SER A O 1
ATOM 1516 N N . LEU A 1 189 ? -3.922 16.380 7.666 1.00 95.62 189 LEU A N 1
ATOM 1517 C CA . LEU A 1 189 ? -4.307 15.106 7.053 1.00 95.62 189 LEU A CA 1
ATOM 1518 C C . LEU A 1 189 ? -5.797 14.802 7.237 1.00 95.62 189 LEU A C 1
ATOM 1520 O O . LEU A 1 189 ? -6.424 14.186 6.368 1.00 95.62 189 LEU A O 1
ATOM 1524 N N . ARG A 1 190 ? -6.366 15.253 8.361 1.00 97.00 190 ARG A N 1
ATOM 1525 C CA . ARG A 1 190 ? -7.744 14.992 8.783 1.00 97.00 190 ARG A CA 1
ATOM 1526 C C . ARG A 1 190 ? -8.780 15.219 7.676 1.00 97.00 190 ARG A C 1
ATOM 1528 O O . ARG A 1 190 ? -9.550 14.290 7.442 1.00 97.00 190 ARG A O 1
ATOM 1535 N N . PRO A 1 191 ? -8.799 16.347 6.932 1.00 95.81 191 PRO A N 1
ATOM 1536 C CA . PRO A 1 191 ? -9.822 16.581 5.916 1.00 95.81 191 PRO A CA 1
ATOM 1537 C C . PRO A 1 191 ? -9.852 15.517 4.818 1.00 95.81 191 PRO A C 1
ATOM 1539 O O . PRO A 1 191 ? -10.915 15.246 4.270 1.00 95.81 191 PRO A O 1
ATOM 1542 N N . PHE A 1 192 ? -8.710 14.909 4.489 1.00 96.50 192 PHE A N 1
ATOM 1543 C CA . PHE A 1 192 ? -8.629 13.874 3.459 1.00 96.50 192 PHE A CA 1
ATOM 1544 C C . PHE A 1 192 ? -9.081 12.519 4.000 1.00 96.50 192 PHE A C 1
ATOM 1546 O O . PHE A 1 192 ? -9.875 11.827 3.359 1.00 96.50 192 PHE A O 1
ATOM 1553 N N . LEU A 1 193 ? -8.610 12.171 5.200 1.00 97.94 193 LEU A N 1
ATOM 1554 C CA . LEU A 1 193 ? -8.938 10.920 5.877 1.00 97.94 193 LEU A CA 1
ATOM 1555 C C . LEU A 1 193 ? -10.423 10.855 6.253 1.00 97.94 193 LEU A C 1
ATOM 1557 O O . LEU A 1 193 ? -11.101 9.900 5.878 1.00 97.94 193 LEU A O 1
ATOM 1561 N N . GLU A 1 194 ? -10.950 11.880 6.927 1.00 98.00 194 GLU A N 1
ATOM 1562 C CA . GLU A 1 194 ? -12.362 11.942 7.322 1.00 98.00 194 GLU A CA 1
ATOM 1563 C C . GLU A 1 194 ? -13.278 11.975 6.105 1.00 98.00 194 GLU A C 1
ATOM 1565 O O . GLU A 1 194 ? -14.298 11.291 6.092 1.00 98.00 194 GLU A O 1
ATOM 1570 N N . TYR A 1 195 ? -12.913 12.714 5.052 1.00 98.25 195 TYR A N 1
ATOM 1571 C CA . TYR A 1 195 ? -13.741 12.759 3.853 1.00 98.25 195 TYR A CA 1
ATOM 1572 C C . TYR A 1 195 ? -13.807 11.396 3.161 1.00 98.25 195 TYR A C 1
ATOM 1574 O O . TYR A 1 195 ? -14.901 10.947 2.820 1.00 98.25 195 TYR A O 1
ATOM 1582 N N . ALA A 1 196 ? -12.669 10.709 3.001 1.00 98.31 196 ALA A N 1
ATOM 1583 C CA . ALA A 1 196 ? -12.636 9.361 2.442 1.00 98.31 196 ALA A CA 1
ATOM 1584 C C . ALA A 1 196 ? -13.445 8.372 3.299 1.00 98.31 196 ALA A C 1
ATOM 1586 O O . ALA A 1 196 ? -14.283 7.653 2.757 1.00 98.31 196 ALA A O 1
ATOM 1587 N N . LEU A 1 197 ? -13.259 8.384 4.624 1.00 98.44 197 LEU A N 1
ATOM 1588 C CA . LEU A 1 197 ? -14.036 7.568 5.566 1.00 98.44 197 LEU A CA 1
ATOM 1589 C C . LEU A 1 197 ? -15.540 7.857 5.484 1.00 98.44 197 LEU A C 1
ATOM 1591 O O . LEU A 1 197 ? -16.331 6.918 5.484 1.00 98.44 197 LEU A O 1
ATOM 1595 N N . ASN A 1 198 ? -15.935 9.123 5.358 1.00 98.12 198 ASN A N 1
ATOM 1596 C CA . ASN A 1 198 ? -17.334 9.530 5.274 1.00 98.12 198 ASN A CA 1
ATOM 1597 C C . ASN A 1 198 ? -18.005 9.066 3.972 1.00 98.12 198 ASN A C 1
ATOM 1599 O O . ASN A 1 198 ? -19.132 8.580 4.010 1.00 98.12 198 ASN A O 1
ATOM 1603 N N . VAL A 1 199 ? -17.340 9.201 2.817 1.00 98.44 199 VAL A N 1
ATOM 1604 C CA . VAL A 1 199 ? -17.968 8.853 1.527 1.00 98.44 199 VAL A CA 1
ATOM 1605 C C . VAL A 1 199 ? -17.869 7.362 1.201 1.00 98.44 199 VAL A C 1
ATOM 1607 O O . VAL A 1 199 ? -18.841 6.779 0.724 1.00 98.44 199 VAL A O 1
ATOM 1610 N N . PHE A 1 200 ? -16.733 6.709 1.476 1.00 98.62 200 PHE A N 1
ATOM 1611 C CA . PHE A 1 200 ? -16.572 5.272 1.219 1.00 98.62 200 PHE A CA 1
ATOM 1612 C C . PHE A 1 200 ? -17.171 4.399 2.323 1.00 98.62 200 PHE A C 1
ATOM 1614 O O . PHE A 1 200 ? -17.627 3.287 2.029 1.00 98.62 200 PHE A O 1
ATOM 1621 N N . GLY A 1 201 ? -17.190 4.901 3.558 1.00 98.31 201 GLY A N 1
ATOM 1622 C CA . GLY A 1 201 ? -17.493 4.136 4.759 1.00 98.31 201 GLY A CA 1
ATOM 1623 C C . GLY A 1 201 ? -16.287 3.325 5.263 1.00 98.31 201 GLY A C 1
ATOM 1624 O O . GLY A 1 201 ? -15.384 2.981 4.489 1.00 98.31 201 GLY A O 1
ATOM 1625 N N . PRO A 1 202 ? -16.279 2.947 6.555 1.00 98.12 202 PRO A N 1
ATOM 1626 C CA . PRO A 1 202 ? -15.193 2.174 7.162 1.00 98.12 202 PRO A CA 1
ATOM 1627 C C . PRO A 1 202 ? -15.021 0.780 6.548 1.00 98.12 202 PRO A C 1
ATOM 1629 O O . PRO A 1 202 ? -13.943 0.207 6.638 1.00 98.12 202 PRO A O 1
ATOM 1632 N N . ASP A 1 203 ? -16.037 0.238 5.872 1.00 98.38 203 ASP A N 1
ATOM 1633 C CA . ASP A 1 203 ? -15.991 -1.075 5.212 1.00 98.38 203 ASP A CA 1
ATOM 1634 C C . ASP A 1 203 ? -15.227 -1.077 3.877 1.00 98.38 203 ASP A C 1
ATOM 1636 O O . ASP A 1 203 ? -15.022 -2.131 3.272 1.00 98.38 203 ASP A O 1
ATOM 1640 N N . ARG A 1 204 ? -14.834 0.091 3.360 1.00 98.50 204 ARG A N 1
ATOM 1641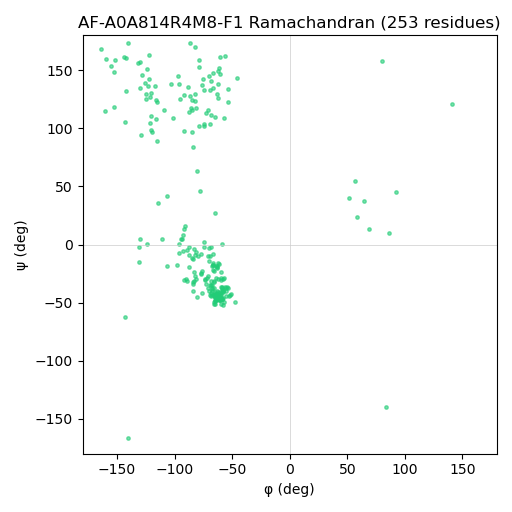 C CA . ARG A 1 204 ? -14.136 0.205 2.067 1.00 98.50 204 ARG A CA 1
ATOM 1642 C C . ARG A 1 204 ? -12.868 1.046 2.129 1.00 98.50 204 ARG A C 1
ATOM 1644 O O . ARG A 1 204 ? -12.236 1.233 1.093 1.00 98.50 204 ARG A O 1
ATOM 1651 N N . CYS A 1 205 ? -12.470 1.499 3.314 1.00 98.81 205 CYS A N 1
ATOM 1652 C CA . CYS A 1 205 ? -11.190 2.166 3.536 1.00 98.81 205 CYS A CA 1
ATOM 1653 C C . CYS A 1 205 ? -10.138 1.184 4.069 1.00 98.81 205 CYS A C 1
ATOM 1655 O O . CYS A 1 205 ? -10.465 0.275 4.830 1.00 98.81 205 CYS A O 1
ATOM 1657 N N . LEU A 1 206 ? -8.880 1.362 3.664 1.00 98.81 206 LEU A N 1
ATOM 1658 C CA . LEU A 1 206 ? -7.742 0.545 4.091 1.00 98.81 206 LEU A CA 1
ATOM 1659 C C . LEU A 1 206 ? -6.592 1.436 4.556 1.00 98.81 206 LEU A C 1
ATOM 1661 O O . LEU A 1 206 ? -6.227 2.364 3.837 1.00 98.81 206 LEU A O 1
ATOM 1665 N N . PHE A 1 207 ? -5.974 1.122 5.692 1.00 98.81 207 PHE A N 1
ATOM 1666 C CA . PHE A 1 207 ? -4.679 1.696 6.058 1.00 98.81 207 PHE A CA 1
ATOM 1667 C C . PHE A 1 207 ? -3.581 1.218 5.093 1.00 98.81 207 PHE A C 1
ATOM 1669 O O . PHE A 1 207 ? -3.496 0.032 4.767 1.00 98.81 207 PHE A O 1
ATOM 1676 N N . ALA A 1 208 ? -2.739 2.141 4.636 1.00 98.75 208 ALA A N 1
ATOM 1677 C CA . ALA A 1 208 ? -1.657 1.866 3.701 1.00 98.75 208 ALA A CA 1
ATOM 1678 C C . ALA A 1 208 ? -0.525 2.887 3.891 1.00 98.75 208 ALA A C 1
ATOM 1680 O O . ALA A 1 208 ? -0.722 4.083 3.686 1.00 98.75 208 ALA A O 1
ATOM 1681 N N . SER A 1 209 ? 0.668 2.432 4.259 1.00 98.50 209 SER A N 1
ATOM 1682 C CA . SER A 1 209 ? 1.739 3.323 4.722 1.00 98.50 209 SER A CA 1
ATOM 1683 C C . SER A 1 209 ? 2.460 4.081 3.608 1.00 98.50 209 SER A C 1
ATOM 1685 O O . SER A 1 209 ? 3.025 5.136 3.869 1.00 98.50 209 SER A O 1
ATOM 1687 N N . ASN A 1 210 ? 2.470 3.544 2.382 1.00 98.38 210 ASN A N 1
ATOM 1688 C CA . ASN A 1 210 ? 3.311 4.015 1.274 1.00 98.38 210 ASN A CA 1
ATOM 1689 C C . ASN A 1 210 ? 4.821 3.984 1.599 1.00 98.38 210 ASN A C 1
ATOM 1691 O O . ASN A 1 210 ? 5.621 4.711 1.007 1.00 98.38 210 ASN A O 1
ATOM 1695 N N . PHE A 1 211 ? 5.239 3.146 2.553 1.00 98.31 211 PHE A N 1
ATOM 1696 C CA . PHE A 1 211 ? 6.647 3.028 2.924 1.00 98.31 211 PHE A CA 1
ATOM 1697 C C . PHE A 1 211 ? 7.492 2.436 1.787 1.00 98.31 211 PHE A C 1
ATOM 1699 O O . PHE A 1 211 ? 6.987 1.606 1.036 1.00 98.31 211 PHE A O 1
ATOM 1706 N N . PRO A 1 212 ? 8.770 2.831 1.652 1.00 98.00 212 PRO A N 1
ATOM 1707 C CA . PRO A 1 212 ? 9.462 3.865 2.419 1.00 98.00 212 PRO A CA 1
ATOM 1708 C C . PRO A 1 212 ? 9.361 5.254 1.765 1.00 98.00 212 PRO A C 1
ATOM 1710 O O . PRO A 1 212 ? 10.134 6.136 2.111 1.00 98.00 212 PRO A O 1
ATOM 1713 N N . VAL A 1 213 ? 8.448 5.493 0.820 1.00 97.06 213 VAL A N 1
ATOM 1714 C CA . VAL A 1 213 ? 8.318 6.825 0.205 1.00 97.06 213 VAL A CA 1
ATOM 1715 C C . VAL A 1 213 ? 7.864 7.844 1.253 1.00 97.06 213 VAL A C 1
ATOM 1717 O O . VAL A 1 213 ? 8.526 8.861 1.446 1.00 97.06 213 VAL A O 1
ATOM 1720 N N . ASP A 1 214 ? 6.821 7.521 2.025 1.00 97.31 214 ASP A N 1
ATOM 1721 C CA . ASP A 1 214 ? 6.374 8.367 3.145 1.00 97.31 214 ASP A CA 1
ATOM 1722 C C . ASP A 1 214 ? 7.407 8.425 4.291 1.00 97.31 214 ASP A C 1
ATOM 1724 O O . ASP A 1 214 ? 7.362 9.350 5.102 1.00 97.31 214 ASP A O 1
ATOM 1728 N N . LYS A 1 215 ? 8.396 7.512 4.325 1.00 97.44 215 LYS A N 1
ATOM 1729 C CA . LYS A 1 215 ? 9.494 7.526 5.313 1.00 97.44 215 LYS A CA 1
ATOM 1730 C C . LYS A 1 215 ? 10.320 8.813 5.256 1.00 97.44 215 LYS A C 1
ATOM 1732 O O . LYS A 1 215 ? 10.943 9.180 6.249 1.00 97.44 215 LYS A O 1
ATOM 1737 N N . LEU A 1 216 ? 10.322 9.503 4.113 1.00 97.06 216 LEU A N 1
ATOM 1738 C CA . LEU A 1 216 ? 10.991 10.795 3.957 1.00 97.06 216 LEU A CA 1
ATOM 1739 C C . LEU A 1 216 ? 10.449 11.860 4.924 1.00 97.06 216 LEU A C 1
ATOM 1741 O O . LEU A 1 216 ? 11.208 12.734 5.332 1.00 97.06 216 LEU A O 1
ATOM 1745 N N . HIS A 1 217 ? 9.175 11.751 5.325 1.00 97.56 217 HIS A N 1
ATOM 1746 C CA . HIS A 1 217 ? 8.469 12.775 6.110 1.00 97.56 217 HIS A CA 1
ATOM 1747 C C . HIS A 1 217 ? 7.731 12.226 7.338 1.00 97.56 217 HIS A C 1
ATOM 1749 O O . HIS A 1 217 ? 7.121 12.991 8.085 1.00 97.56 217 HIS A O 1
ATOM 1755 N N . ALA A 1 218 ? 7.742 10.911 7.563 1.00 97.06 218 ALA A N 1
ATOM 1756 C CA . ALA A 1 218 ? 7.076 10.279 8.698 1.00 97.06 218 ALA A CA 1
ATOM 1757 C C . ALA A 1 218 ? 7.744 8.960 9.102 1.00 97.06 218 ALA A C 1
ATOM 1759 O O . ALA A 1 218 ? 8.224 8.199 8.270 1.00 97.06 218 ALA A O 1
ATOM 1760 N N . THR A 1 219 ? 7.704 8.620 10.388 1.00 98.06 219 THR A N 1
ATOM 1761 C CA . THR A 1 219 ? 7.894 7.230 10.820 1.00 98.06 219 THR A CA 1
ATOM 1762 C C . THR A 1 219 ? 6.608 6.430 10.610 1.00 98.06 219 THR A C 1
ATOM 1764 O O . THR A 1 219 ? 5.512 6.992 10.552 1.00 98.06 219 THR A O 1
ATOM 1767 N N . PHE A 1 220 ? 6.716 5.098 10.539 1.00 98.44 220 PHE A N 1
ATOM 1768 C CA . PHE A 1 220 ? 5.541 4.234 10.387 1.00 98.44 220 PHE A CA 1
ATOM 1769 C C . PHE A 1 220 ? 4.552 4.458 11.537 1.00 98.44 220 PHE A C 1
ATOM 1771 O O . PHE A 1 220 ? 3.345 4.562 11.331 1.00 98.44 220 PHE A O 1
ATOM 1778 N N . GLY A 1 221 ? 5.091 4.614 12.747 1.00 98.12 221 GLY A N 1
ATOM 1779 C CA . GLY A 1 221 ? 4.307 4.876 13.942 1.00 98.12 221 GLY A CA 1
ATOM 1780 C C . GLY A 1 221 ? 3.540 6.186 13.907 1.00 98.12 221 GLY A C 1
ATOM 1781 O O . GLY A 1 221 ? 2.353 6.199 14.216 1.00 98.12 221 GLY A O 1
ATOM 1782 N N . GLN A 1 222 ? 4.181 7.260 13.441 1.00 98.00 222 GLN A N 1
ATOM 1783 C CA . GLN A 1 222 ? 3.520 8.551 13.262 1.00 98.00 222 GLN A CA 1
ATOM 1784 C C . GLN A 1 222 ? 2.315 8.451 12.313 1.00 98.00 222 GLN A C 1
ATOM 1786 O O . GLN A 1 222 ? 1.269 9.027 12.610 1.00 98.00 222 GLN A O 1
ATOM 1791 N N . LEU A 1 223 ? 2.422 7.690 11.214 1.00 98.31 223 LEU A N 1
ATOM 1792 C CA . LEU A 1 223 ? 1.292 7.463 10.305 1.00 98.31 223 LEU A CA 1
ATOM 1793 C C . LEU A 1 223 ? 0.165 6.668 10.974 1.00 98.31 223 LEU A C 1
ATOM 1795 O O . LEU A 1 223 ? -0.992 7.083 10.917 1.00 98.31 223 LEU A O 1
ATOM 1799 N N . VAL A 1 224 ? 0.487 5.541 11.623 1.00 98.50 224 VAL A N 1
ATOM 1800 C CA . VAL A 1 224 ? -0.512 4.701 12.307 1.00 98.50 224 VAL A CA 1
ATOM 1801 C C . VAL A 1 224 ? -1.245 5.497 13.383 1.00 98.50 224 VAL A C 1
ATOM 1803 O O . VAL A 1 224 ? -2.472 5.462 13.443 1.00 98.50 224 VAL A O 1
ATOM 1806 N N . GLU A 1 225 ? -0.511 6.231 14.218 1.00 98.25 225 GLU A N 1
ATOM 1807 C CA . GLU A 1 225 ? -1.074 7.018 15.314 1.00 98.25 225 GLU A CA 1
ATOM 1808 C C . GLU A 1 225 ? -1.962 8.150 14.804 1.00 98.25 225 GLU A C 1
ATOM 1810 O O . GLU A 1 225 ? -3.087 8.289 15.283 1.00 98.25 225 GLU A O 1
ATOM 1815 N N . ALA A 1 226 ? -1.515 8.896 13.788 1.00 98.19 226 ALA A N 1
ATOM 1816 C CA . ALA A 1 226 ? -2.310 9.959 13.182 1.00 98.19 226 ALA A CA 1
ATOM 1817 C C . ALA A 1 226 ? -3.613 9.419 12.572 1.00 98.19 226 ALA A C 1
ATOM 1819 O O . ALA A 1 226 ? -4.688 9.970 12.803 1.00 98.19 226 ALA A O 1
ATOM 1820 N N . TYR A 1 227 ? -3.543 8.314 11.825 1.00 98.38 227 TYR A N 1
ATOM 1821 C CA . TYR A 1 227 ? -4.711 7.751 11.142 1.00 98.38 227 TYR A CA 1
ATOM 1822 C C . TYR A 1 227 ? -5.683 7.133 12.152 1.00 98.38 227 TYR A C 1
ATOM 1824 O O . TYR A 1 227 ? -6.899 7.267 12.006 1.00 98.38 227 TYR A O 1
ATOM 1832 N N . LEU A 1 228 ? -5.161 6.495 13.206 1.00 98.38 228 LEU A N 1
ATOM 1833 C CA . LEU A 1 228 ? -5.968 5.940 14.290 1.00 98.38 228 LEU A CA 1
ATOM 1834 C C . LEU A 1 228 ? -6.639 7.048 15.107 1.00 98.38 228 LEU A C 1
ATOM 183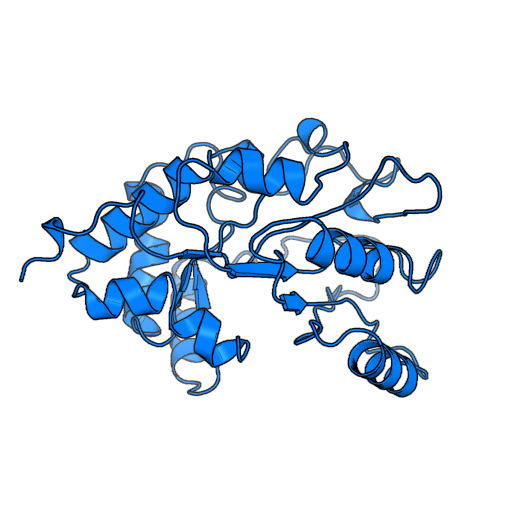6 O O . LEU A 1 228 ? -7.802 6.898 15.478 1.00 98.38 228 LEU A O 1
ATOM 1840 N N . GLN A 1 229 ? -5.934 8.151 15.379 1.00 97.88 229 GLN A N 1
ATOM 1841 C CA . GLN A 1 229 ? -6.505 9.314 16.054 1.00 97.88 229 GLN A CA 1
ATOM 1842 C C . GLN A 1 229 ? -7.683 9.875 15.252 1.00 97.88 229 GLN A C 1
ATOM 1844 O O . GLN A 1 229 ? -8.780 9.991 15.796 1.00 97.88 229 GLN A O 1
ATOM 1849 N N . VAL A 1 230 ? -7.488 10.129 13.954 1.00 98.19 230 VAL A N 1
ATOM 1850 C CA . VAL A 1 230 ? -8.554 10.643 13.083 1.00 98.19 230 VAL A CA 1
ATOM 1851 C C . VAL A 1 230 ? -9.737 9.676 13.022 1.00 98.19 230 VAL A C 1
ATOM 1853 O O . VAL A 1 230 ? -10.878 10.103 13.163 1.00 98.19 230 VAL A O 1
ATOM 1856 N N . ALA A 1 231 ? -9.497 8.368 12.891 1.00 97.56 231 ALA A N 1
ATOM 1857 C CA . ALA A 1 231 ? -10.567 7.370 12.895 1.00 97.56 231 ALA A CA 1
ATOM 1858 C C . ALA A 1 231 ? -11.386 7.387 14.202 1.00 97.56 231 ALA A C 1
ATOM 1860 O O . ALA A 1 231 ? -12.617 7.342 14.163 1.00 97.56 231 ALA A O 1
ATOM 1861 N N . LYS A 1 232 ? -10.722 7.484 15.363 1.00 96.62 232 LYS A N 1
ATOM 1862 C CA . LYS A 1 232 ? -11.394 7.562 16.670 1.00 96.62 232 LYS A CA 1
ATOM 1863 C C . LYS A 1 232 ? -12.228 8.833 16.809 1.00 96.62 232 LYS A C 1
ATOM 1865 O O . LYS A 1 232 ? -13.366 8.761 17.266 1.00 96.62 232 LYS A O 1
ATOM 1870 N N . GLU A 1 233 ? -11.669 9.976 16.428 1.00 96.12 233 GLU A N 1
ATOM 1871 C CA . GLU A 1 233 ? -12.327 11.283 16.538 1.00 96.12 233 GLU A CA 1
ATOM 1872 C C . GLU A 1 233 ? -13.470 11.451 15.529 1.00 96.12 233 GLU A C 1
ATOM 1874 O O . GLU A 1 233 ? -14.473 12.082 15.852 1.00 96.12 233 GLU A O 1
ATOM 1879 N N . ALA A 1 234 ? -13.391 10.783 14.374 1.00 95.50 234 ALA A N 1
ATOM 1880 C CA . ALA A 1 234 ? -14.501 10.630 13.434 1.00 95.50 234 ALA A CA 1
ATOM 1881 C C . ALA A 1 234 ? -15.622 9.701 13.953 1.00 95.50 234 ALA A C 1
ATOM 1883 O O . ALA A 1 234 ? -16.642 9.525 13.289 1.00 95.50 234 ALA A O 1
ATOM 1884 N N . GLY A 1 235 ? -15.455 9.100 15.138 1.00 95.31 235 GLY A N 1
ATOM 1885 C CA . GLY A 1 235 ? -16.483 8.314 15.817 1.00 95.31 235 GLY A CA 1
ATOM 1886 C C . GLY A 1 235 ? -16.554 6.841 15.412 1.00 95.31 235 GLY A C 1
ATOM 1887 O O . GLY A 1 235 ? -17.488 6.163 15.840 1.00 95.31 235 GLY A O 1
ATOM 1888 N N . LEU A 1 236 ? -15.587 6.319 14.644 1.00 97.31 236 LEU A N 1
ATOM 1889 C CA . LEU A 1 236 ? -15.579 4.907 14.243 1.00 97.31 236 LEU A CA 1
ATOM 1890 C C . LEU A 1 236 ? -15.484 4.006 15.467 1.00 97.31 236 LEU A C 1
ATOM 1892 O O . LEU A 1 236 ? -14.542 4.122 16.247 1.00 97.31 236 LEU A O 1
ATOM 1896 N N . SER A 1 237 ? -16.412 3.061 15.592 1.00 96.50 237 SER A N 1
ATOM 1897 C CA . SER A 1 237 ? -16.367 1.975 16.569 1.00 96.50 237 SER A CA 1
ATOM 1898 C C . SER A 1 237 ? -15.080 1.151 16.465 1.00 96.50 237 SER A C 1
ATOM 1900 O O . SER A 1 237 ? -14.395 1.128 15.440 1.00 96.50 237 SER A O 1
ATOM 1902 N N . LYS A 1 238 ? -14.775 0.387 17.516 1.00 95.75 238 LYS A N 1
ATOM 1903 C CA . LYS A 1 238 ? -13.631 -0.528 17.523 1.00 95.75 238 LYS A CA 1
ATOM 1904 C C . LYS A 1 238 ? -13.625 -1.482 16.328 1.00 95.75 238 LYS A C 1
ATOM 1906 O O . LYS A 1 238 ? -12.582 -1.660 15.710 1.00 95.75 238 LYS A O 1
ATOM 1911 N N . GLN A 1 239 ? -14.776 -2.055 15.993 1.00 96.81 239 GLN A N 1
ATOM 1912 C CA . GLN A 1 239 ? -14.897 -2.969 14.861 1.00 96.81 239 GLN A CA 1
ATOM 1913 C C . GLN A 1 239 ? -14.654 -2.252 13.529 1.00 96.81 239 GLN A C 1
ATOM 1915 O O . GLN A 1 239 ? -14.037 -2.815 12.636 1.00 96.81 239 GLN A O 1
ATOM 1920 N N . GLU A 1 240 ? -15.105 -1.006 13.380 1.00 98.31 240 GLU A N 1
ATOM 1921 C CA . GLU A 1 240 ? -14.845 -0.213 12.172 1.00 98.31 240 GLU A CA 1
ATOM 1922 C C . GLU A 1 240 ? -13.362 0.146 12.035 1.00 98.31 240 GLU A C 1
ATOM 1924 O O . GLU A 1 240 ? -12.814 0.063 10.938 1.00 98.31 240 GLU A O 1
ATOM 1929 N N . ILE A 1 241 ? -12.686 0.463 13.143 1.00 98.44 241 ILE A N 1
ATOM 1930 C CA . ILE A 1 241 ? -11.230 0.663 13.166 1.00 98.44 241 ILE A CA 1
ATOM 1931 C C . ILE A 1 241 ? -10.506 -0.626 12.751 1.00 98.44 241 ILE A C 1
ATOM 1933 O O . ILE A 1 241 ? -9.640 -0.585 11.880 1.00 98.44 241 ILE A O 1
ATOM 1937 N N . GLU A 1 242 ? -10.878 -1.779 13.311 1.00 98.00 242 GLU A N 1
ATOM 1938 C CA . GLU A 1 242 ? -10.306 -3.081 12.929 1.00 98.00 242 GLU A CA 1
ATOM 1939 C C . GLU A 1 242 ? -10.531 -3.389 11.438 1.00 98.00 242 GLU A C 1
ATOM 1941 O O . GLU A 1 242 ? -9.627 -3.884 10.764 1.00 98.00 242 GLU A O 1
ATOM 1946 N N . ARG A 1 243 ? -11.676 -3.002 10.864 1.00 98.56 243 ARG A N 1
ATOM 1947 C CA . ARG A 1 243 ? -11.904 -3.130 9.417 1.00 98.56 243 ARG A CA 1
ATOM 1948 C C . ARG A 1 243 ? -10.952 -2.274 8.595 1.00 98.56 243 ARG A C 1
ATOM 1950 O O . ARG A 1 243 ? -10.349 -2.799 7.657 1.00 98.56 243 ARG A O 1
ATOM 1957 N N . VAL A 1 244 ? -10.792 -0.999 8.953 1.00 98.75 244 VAL A N 1
ATOM 1958 C CA . VAL A 1 244 ? -9.914 -0.063 8.232 1.00 98.75 244 VAL A CA 1
ATOM 1959 C C . VAL A 1 244 ? -8.452 -0.503 8.297 1.00 98.75 244 VAL A C 1
ATOM 1961 O O . VAL A 1 244 ? -7.754 -0.466 7.285 1.00 98.75 244 VAL A O 1
ATOM 1964 N N . PHE A 1 245 ? -7.983 -0.947 9.461 1.00 98.81 245 PHE A N 1
ATOM 1965 C CA . PHE A 1 245 ? -6.577 -1.306 9.657 1.00 98.81 245 PHE A CA 1
ATOM 1966 C C . PHE A 1 245 ? -6.247 -2.759 9.300 1.00 98.81 245 PHE A C 1
ATOM 1968 O O . PHE A 1 245 ? -5.076 -3.057 9.078 1.00 98.81 245 PHE A O 1
ATOM 1975 N N . HIS A 1 246 ? -7.230 -3.663 9.225 1.00 98.69 246 HIS A N 1
ATOM 1976 C CA . HIS A 1 246 ? -6.968 -5.095 9.060 1.00 98.69 246 HIS A CA 1
ATOM 1977 C C . HIS A 1 246 ? -7.967 -5.833 8.155 1.00 98.69 246 HIS A C 1
ATOM 1979 O O . HIS A 1 246 ? -7.568 -6.388 7.123 1.00 98.69 246 HIS A O 1
ATOM 1985 N N . ASP A 1 247 ? -9.255 -5.882 8.515 1.00 98.75 247 ASP A N 1
ATOM 1986 C CA . ASP A 1 247 ? -10.171 -6.864 7.904 1.00 98.75 247 ASP A CA 1
ATOM 1987 C C . ASP A 1 247 ? -10.467 -6.571 6.432 1.00 98.75 247 ASP A C 1
ATOM 1989 O O . ASP A 1 247 ? -10.599 -7.497 5.625 1.00 98.75 247 ASP A O 1
ATOM 1993 N N . ASN A 1 248 ? -10.541 -5.293 6.047 1.00 98.81 248 ASN A N 1
ATOM 1994 C CA . ASN A 1 248 ? -10.809 -4.923 4.660 1.00 98.81 248 ASN A CA 1
ATOM 1995 C C . ASN A 1 248 ? -9.687 -5.377 3.734 1.00 98.81 248 ASN A C 1
ATOM 1997 O O . ASN A 1 248 ? -9.966 -5.931 2.670 1.00 98.81 248 ASN A O 1
ATOM 2001 N N . ALA A 1 249 ? -8.429 -5.210 4.150 1.00 98.69 249 ALA A N 1
ATOM 2002 C CA . ALA A 1 249 ? -7.290 -5.708 3.392 1.00 98.69 249 ALA A CA 1
ATOM 2003 C C . ALA A 1 249 ? -7.342 -7.235 3.271 1.00 98.69 249 ALA A C 1
ATOM 2005 O O . ALA A 1 249 ? -7.178 -7.764 2.171 1.00 98.69 249 ALA A O 1
ATOM 2006 N N . CYS A 1 250 ? -7.649 -7.939 4.368 1.00 98.69 250 CYS A N 1
ATOM 2007 C CA . CYS A 1 250 ? -7.780 -9.394 4.341 1.00 98.69 250 CYS A CA 1
ATOM 2008 C C . CYS A 1 250 ? -8.850 -9.864 3.351 1.00 98.69 250 CYS A C 1
ATOM 2010 O O . CYS A 1 250 ? -8.595 -10.740 2.523 1.00 98.69 250 CYS A O 1
ATOM 2012 N N . ARG A 1 251 ? -10.028 -9.236 3.380 1.00 98.38 251 ARG A N 1
ATOM 2013 C CA . ARG A 1 251 ? -11.139 -9.548 2.476 1.00 98.38 251 ARG A CA 1
ATOM 2014 C C . ARG A 1 251 ? -10.810 -9.236 1.016 1.00 98.38 251 ARG A C 1
ATOM 2016 O O . ARG A 1 251 ? -11.070 -10.066 0.148 1.00 98.38 251 ARG A O 1
ATOM 2023 N N . ILE A 1 252 ? -10.259 -8.055 0.735 1.00 98.00 252 ILE A N 1
ATOM 2024 C CA . ILE A 1 252 ? -10.003 -7.584 -0.635 1.00 98.00 252 ILE A CA 1
ATOM 2025 C C . ILE A 1 252 ? -8.898 -8.408 -1.298 1.00 98.00 252 ILE A C 1
ATOM 2027 O O . ILE A 1 252 ? -9.055 -8.843 -2.438 1.00 98.00 252 ILE A O 1
ATOM 2031 N N . TYR A 1 253 ? -7.812 -8.682 -0.575 1.00 98.00 253 TYR A N 1
ATOM 2032 C CA . TYR A 1 253 ? -6.668 -9.421 -1.110 1.00 98.00 253 TYR A CA 1
ATOM 2033 C C . TYR A 1 253 ? -6.761 -10.945 -0.930 1.00 98.00 253 TYR A C 1
ATOM 2035 O O . TYR A 1 253 ? -5.932 -11.682 -1.476 1.00 98.00 253 TYR A O 1
ATOM 2043 N N . ARG A 1 254 ? -7.801 -11.430 -0.234 1.00 97.12 254 ARG A N 1
ATOM 2044 C CA . ARG A 1 254 ? -8.047 -12.851 0.075 1.00 97.12 254 ARG A CA 1
ATOM 2045 C C . ARG A 1 254 ? -6.855 -13.481 0.812 1.00 97.12 254 ARG A C 1
ATOM 2047 O O . ARG A 1 254 ? -6.265 -14.453 0.324 1.00 97.12 254 ARG A O 1
ATOM 2054 N N . LEU A 1 255 ? -6.483 -12.848 1.926 1.00 94.69 255 LEU A N 1
ATOM 2055 C CA . LEU A 1 255 ? -5.360 -13.194 2.808 1.00 94.69 255 LEU A CA 1
ATOM 2056 C C . LEU A 1 255 ? -5.754 -14.118 3.957 1.00 94.69 255 LEU A C 1
ATOM 2058 O O . LEU A 1 255 ? -6.910 -14.054 4.416 1.00 94.69 255 LEU A O 1
#

Mean predicted aligned error: 4.63 Å

InterPro domains:
  IPR006680 Amidohydrolase-related [PF04909] (155-255)
  IPR032466 Metal-dependent hydrolase [SSF51556] (12-255)
  IPR052350 Metallo-dependent Lactonases [PTHR43569] (151-255)

Solvent-accessible surface area (backbone atoms only — not comparable to full-atom values): 14429 Å² total; per-residue (Å²): 133,68,56,83,77,68,48,70,49,70,45,61,26,26,37,58,27,27,47,61,49,59,63,79,47,88,81,52,51,34,62,81,70,39,89,87,46,72,56,66,52,80,64,40,74,46,69,88,64,77,53,56,37,48,58,68,55,50,49,63,63,40,61,81,37,35,68,61,40,29,22,34,39,61,63,54,61,40,50,86,86,39,76,50,60,65,62,54,51,51,55,51,42,19,68,76,44,97,68,28,39,48,54,30,34,24,37,70,54,63,84,86,44,93,60,34,68,60,52,53,51,49,48,52,72,75,35,85,41,48,73,46,74,51,65,90,77,76,96,57,98,50,100,76,70,94,65,77,81,76,73,64,51,72,67,55,45,52,53,51,50,47,59,48,38,71,37,89,90,54,70,44,70,55,54,49,58,39,26,72,35,63,86,64,47,61,77,73,48,35,67,59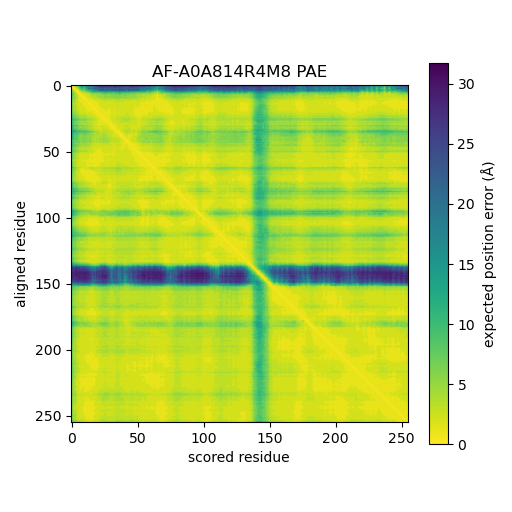,53,52,50,49,40,67,53,50,29,45,83,30,29,26,38,19,60,34,33,62,63,18,50,78,51,38,55,58,60,57,50,52,46,42,53,51,50,47,43,48,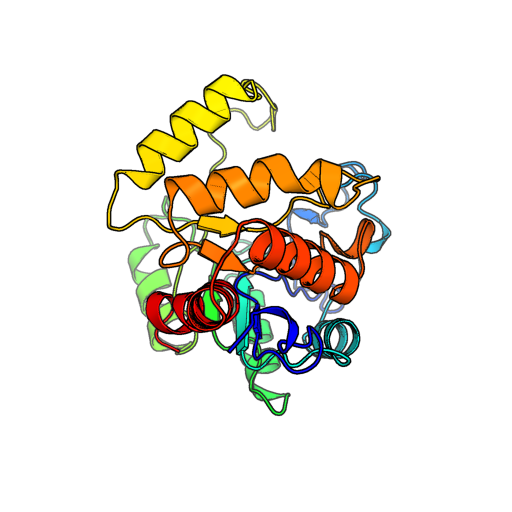74,73,63,43,48,58,68,40,48,43,22,21,29,25,50,35,45,33,64,76,65,70,106

Foldseek 3Di:
DALVPDDQAEQEFEAAEEAFAAPPDVLWDAPCQDPPHDQQDLLGGCVVVNHGDAVVNVCVLCVSHNHLEYEYEDRRTDCVSPVCVGVVRQLVSLVPDDSSPHQAYQAEDDPPDPCSVVSVVCSVVVRVRYQHYDDDDDPDPDPDDPDPVDPDDPVRVLVVLLVQLVDLPAAEELEDPCSNVLPDDLVNSLVVLLSNCVRNNLQRAAYHYHPPSSVNRDGSSRSSVSSSVSCSVSPPDPVSSSNRRPVNSCVSRVD

Secondary structure (DSSP, 8-state):
--GGG--TTTS-EEEEEE--B-SSSTT--BGGG-TTS-SEETTEE-GGGSS-B-HHHHHHHHTTS-EEEEEEE---B-TTT-SSHHHHHHHHHTTSSTT-S-SEEEE---TTSTTHHHHHHHHHHH-TTEEEE-------SSSS----TT---HHHHHHHHHHHHTSTT--EEE--HHHH-TT--HHHHHHHHHHHHHHH-TTTEEE---BTTGGGT--HHHHHHHHHHHHHHTT--HHHHHIIIIIHHHHHHT-

Radius of gyration: 18.38 Å; Cα contacts (8 Å, |Δi|>4): 382; chains: 1; bounding box: 44×41×52 Å

pLDDT: mean 92.03, std 12.63, range [39.72, 98.88]

Organism: NCBI:txid392033

Nearest PDB structures (foldseek):
  4dnm-assembly1_A  TM=7.711E-01  e=9.516E-10  Burkholderia multivorans ATCC 17616
  4do7-assembly2_B  TM=7.644E-01  e=1.007E-09  Burkholderia multivorans ATCC 17616
  4oqv-assembly1_A  TM=3.282E-01  e=8.627E-02  Homo sapiens
  7c7a-assembly1_J  TM=3.424E-01  e=1.812E-01  Saccharomyces cerevisiae S288C
  6kkh-assembly2_G  TM=4.099E-01  e=1.585E+00  Roseiflexus castenholzii DSM 13941

Sequence (255 aa):
MSNNDISATTLPIVDAHHHLWDLSNPNHHYTFFRPDTPDEFIAGDRRPLKSTYSIQDYIKDTGSYNVVKSVHVEAAYDIHADPWGDIEWLYEQAKTNKNQLPNVLVAHANLADDQVRERLATLTSRFDKVRGIRHMLSWLDSKESMPYDNMASIDQWKAGMSALAQQPNVSCKLSGLAMFQHNWTVESLRPFLEYALNVFGPDRCLFASNFPVDKLHATFGQLVEAYLQVAKEAGLSKQEIERVFHDNACRIYRL